Protein AF-A0A7J5YAL0-F1 (afdb_monomer)

Radius of gyration: 41.86 Å; Cα contacts (8 Å, |Δi|>4): 170; chains: 1; bounding box: 71×97×110 Å

Structure (mmCIF, N/C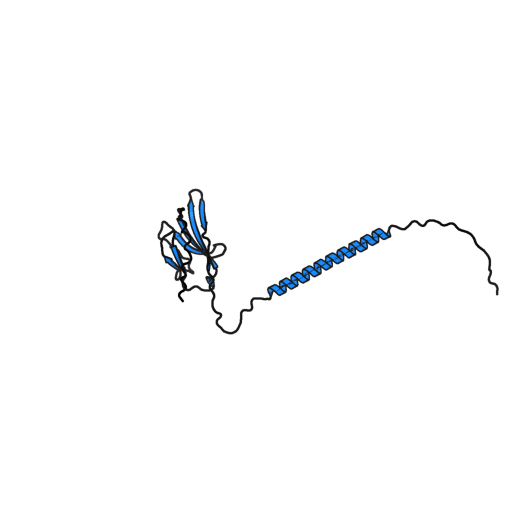A/C/O backbone):
data_AF-A0A7J5YAL0-F1
#
_entry.id   AF-A0A7J5YAL0-F1
#
loop_
_atom_site.group_PDB
_atom_site.id
_atom_site.type_symbol
_atom_site.label_atom_id
_atom_site.label_alt_id
_atom_site.label_comp_id
_atom_site.label_asym_id
_atom_site.label_entity_id
_atom_site.label_seq_id
_atom_site.pdbx_PDB_ins_code
_atom_site.Cartn_x
_atom_site.Cartn_y
_atom_site.Cartn_z
_atom_site.occupancy
_atom_site.B_iso_or_equiv
_atom_site.auth_seq_id
_atom_site.auth_comp_id
_atom_site.auth_asym_id
_atom_site.auth_atom_id
_atom_site.pdbx_PDB_model_num
ATOM 1 N N . MET A 1 1 ? -28.380 -19.879 -13.303 1.00 35.47 1 MET A N 1
ATOM 2 C CA . MET A 1 1 ? -28.491 -18.406 -13.205 1.00 35.47 1 MET A CA 1
ATOM 3 C C . MET A 1 1 ? -27.072 -17.869 -13.102 1.00 35.47 1 MET A C 1
ATOM 5 O O . MET A 1 1 ? -26.536 -17.725 -12.012 1.00 35.47 1 MET A O 1
ATOM 9 N N . GLU A 1 2 ? -26.422 -17.734 -14.254 1.00 33.88 2 GLU A N 1
ATOM 10 C CA . GLU A 1 2 ? -24.995 -17.434 -14.378 1.00 33.88 2 GLU A CA 1
ATOM 11 C C . GLU A 1 2 ? -24.831 -15.918 -14.461 1.00 33.88 2 GLU A C 1
ATOM 13 O O . GLU A 1 2 ? -25.349 -15.283 -15.379 1.00 33.88 2 GLU A O 1
ATOM 18 N N . ARG A 1 3 ? -24.216 -15.311 -13.442 1.00 40.34 3 ARG A N 1
ATOM 19 C CA . ARG A 1 3 ? -23.988 -13.865 -13.420 1.00 40.34 3 ARG A CA 1
ATOM 20 C C . ARG A 1 3 ? -22.688 -13.570 -14.159 1.00 40.34 3 ARG A C 1
ATOM 22 O O . ARG A 1 3 ? -21.607 -13.695 -13.593 1.00 40.34 3 ARG A O 1
ATOM 29 N N . ASP A 1 4 ? -22.842 -13.211 -15.429 1.00 40.09 4 ASP A N 1
ATOM 30 C CA . ASP A 1 4 ? -21.807 -12.640 -16.285 1.00 40.09 4 ASP A CA 1
ATOM 31 C C . ASP A 1 4 ? -21.253 -11.355 -15.645 1.00 40.09 4 ASP A C 1
ATOM 33 O O . ASP A 1 4 ? -21.946 -10.344 -15.513 1.00 40.09 4 ASP A O 1
ATOM 37 N N . TRP A 1 5 ? -20.001 -11.413 -15.190 1.00 39.78 5 TRP A N 1
ATOM 38 C CA . TRP A 1 5 ? -19.285 -10.294 -14.576 1.00 39.78 5 TRP A CA 1
ATOM 39 C C . TRP A 1 5 ? -18.486 -9.466 -15.590 1.00 39.78 5 TRP A C 1
ATOM 41 O O . TRP A 1 5 ? -17.571 -8.744 -15.185 1.00 39.78 5 TRP A O 1
ATOM 51 N N . ARG A 1 6 ? -18.813 -9.496 -16.893 1.00 42.47 6 ARG A N 1
ATOM 52 C CA . ARG A 1 6 ? -18.255 -8.542 -17.868 1.00 42.47 6 ARG A CA 1
ATOM 53 C C . ARG A 1 6 ? -18.729 -7.114 -17.581 1.00 42.47 6 ARG A C 1
ATOM 55 O O . ARG A 1 6 ? -19.578 -6.538 -18.258 1.00 42.47 6 ARG A O 1
ATOM 62 N N . ARG A 1 7 ? -18.128 -6.496 -16.562 1.00 48.50 7 ARG A N 1
ATOM 63 C CA . ARG A 1 7 ? -18.134 -5.050 -16.380 1.00 48.50 7 ARG A CA 1
ATOM 64 C C . ARG A 1 7 ? -17.505 -4.425 -17.617 1.00 48.50 7 ARG A C 1
ATOM 66 O O . ARG A 1 7 ? -16.381 -4.745 -17.984 1.00 48.50 7 ARG A O 1
ATOM 73 N N . ARG A 1 8 ? -18.285 -3.531 -18.225 1.00 39.06 8 ARG A N 1
ATOM 74 C CA . ARG A 1 8 ? -17.919 -2.563 -19.259 1.00 39.06 8 ARG A CA 1
ATOM 75 C C . ARG A 1 8 ? -16.437 -2.197 -19.180 1.00 39.06 8 ARG A C 1
ATOM 77 O O . ARG A 1 8 ? -16.047 -1.401 -18.324 1.00 39.06 8 ARG A O 1
ATOM 84 N N . HIS A 1 9 ? -15.649 -2.747 -20.102 1.00 42.75 9 HIS A N 1
ATOM 85 C CA . HIS A 1 9 ? -14.390 -2.139 -20.499 1.00 42.75 9 HIS A CA 1
ATOM 86 C C . HIS A 1 9 ? -14.733 -0.710 -20.919 1.00 42.75 9 HIS A C 1
ATOM 88 O O . HIS A 1 9 ? -15.309 -0.480 -21.982 1.00 42.75 9 HIS A O 1
ATOM 94 N N . HIS A 1 10 ? -14.452 0.249 -20.038 1.00 42.12 10 HIS A N 1
ATOM 95 C CA . HIS A 1 10 ? -14.245 1.616 -20.482 1.00 42.12 10 HIS A CA 1
ATOM 96 C C . HIS A 1 10 ? -13.141 1.546 -21.538 1.00 42.12 10 HIS A C 1
ATOM 98 O O . HIS A 1 10 ? -12.263 0.683 -21.405 1.00 42.12 10 HIS A O 1
ATOM 104 N N . PRO A 1 11 ? -13.206 2.362 -22.604 1.00 36.50 11 PRO A N 1
ATOM 105 C CA . PRO A 1 11 ? -12.164 2.355 -23.613 1.00 36.50 11 PRO A CA 1
ATOM 106 C C . PRO A 1 11 ? -10.841 2.467 -22.871 1.00 36.50 11 PRO A C 1
ATOM 108 O O . PRO A 1 11 ? -10.639 3.417 -22.114 1.00 36.50 11 PRO A O 1
ATOM 111 N N . VAL A 1 12 ? -10.010 1.429 -23.019 1.00 47.09 12 VAL A N 1
ATOM 112 C CA . VAL A 1 12 ? -8.615 1.439 -22.601 1.00 47.09 12 VAL A CA 1
ATOM 113 C C . VAL A 1 12 ? -8.101 2.762 -23.124 1.00 47.09 12 VAL A C 1
ATOM 115 O O . VAL A 1 12 ? -8.035 2.943 -24.342 1.00 47.09 12 VAL A O 1
ATOM 118 N N . GLN A 1 13 ? -7.862 3.723 -22.229 1.00 39.72 13 GLN A N 1
ATOM 119 C CA . GLN A 1 13 ? -7.134 4.914 -22.613 1.00 39.72 13 GLN A CA 1
ATOM 120 C C . GLN A 1 13 ? -5.852 4.362 -23.210 1.00 39.72 13 GLN A C 1
ATOM 122 O O . GLN A 1 13 ? -5.058 3.715 -22.526 1.00 39.72 13 GLN A O 1
ATOM 127 N N . THR A 1 14 ? -5.728 4.501 -24.526 1.00 43.19 14 THR A N 1
ATOM 128 C CA . THR A 1 14 ? -4.507 4.199 -25.256 1.00 43.19 14 THR A CA 1
ATOM 129 C C . THR A 1 14 ? -3.367 4.788 -24.440 1.00 43.19 14 THR A C 1
ATOM 131 O O . THR A 1 14 ? -3.470 5.973 -24.112 1.00 43.19 14 THR A O 1
ATOM 134 N N . PRO A 1 15 ? -2.329 4.021 -24.057 1.00 43.97 15 PRO A N 1
ATOM 135 C CA . PRO A 1 15 ? -1.270 4.544 -23.213 1.00 43.97 15 PRO A CA 1
ATOM 136 C C . PRO A 1 15 ? -0.437 5.533 -24.027 1.00 43.97 15 PRO A C 1
ATOM 138 O O . PRO A 1 15 ? 0.638 5.239 -24.539 1.00 43.97 15 PRO A O 1
ATOM 141 N N . THR A 1 16 ? -0.931 6.756 -24.150 1.00 52.44 16 THR A N 1
ATOM 142 C CA . THR A 1 16 ? -0.128 7.912 -24.489 1.00 52.44 16 THR A CA 1
ATOM 143 C C . THR A 1 16 ? 0.558 8.343 -23.206 1.00 52.44 16 THR A C 1
ATOM 145 O O . THR A 1 16 ? 0.096 9.281 -22.565 1.00 52.44 16 THR A O 1
ATOM 148 N N . LYS A 1 17 ? 1.622 7.629 -22.807 1.00 55.88 17 LYS A N 1
ATOM 149 C CA . LYS A 1 17 ? 2.752 8.152 -22.015 1.00 55.88 17 LYS A CA 1
ATOM 150 C C . LYS A 1 17 ? 3.815 7.069 -21.829 1.00 55.88 17 LYS A C 1
ATOM 152 O O . LYS A 1 17 ? 3.541 5.953 -21.431 1.00 55.88 17 LYS A O 1
ATOM 157 N N . LYS A 1 18 ? 5.062 7.417 -22.138 1.00 74.25 18 LYS A N 1
ATOM 158 C CA . LYS A 1 18 ? 6.260 6.584 -21.970 1.00 74.25 18 LYS A CA 1
ATOM 159 C C . LYS A 1 18 ? 6.597 6.457 -20.477 1.00 74.25 18 LYS A C 1
ATOM 161 O O . LYS A 1 18 ? 7.449 7.209 -20.015 1.00 74.25 18 LYS A O 1
ATOM 166 N N . GLN A 1 19 ? 5.897 5.630 -19.703 1.00 86.12 19 GLN A N 1
ATOM 167 C CA . GLN A 1 19 ? 6.271 5.421 -18.298 1.00 86.12 19 GLN A CA 1
ATOM 168 C C . GLN A 1 19 ? 7.451 4.440 -18.197 1.00 86.12 19 GLN A C 1
ATOM 170 O O . GLN A 1 19 ? 7.611 3.555 -19.034 1.00 86.12 19 GLN A O 1
ATOM 175 N N . ASP A 1 20 ? 8.295 4.612 -17.183 1.00 89.69 20 ASP A N 1
ATOM 176 C CA . ASP A 1 20 ? 9.496 3.799 -16.962 1.00 89.69 20 ASP A CA 1
ATOM 177 C C . ASP A 1 20 ? 9.275 2.694 -15.927 1.00 89.69 20 ASP A C 1
ATOM 179 O O . ASP A 1 20 ? 10.032 1.726 -15.884 1.00 89.69 20 ASP A O 1
ATOM 183 N N . SER A 1 21 ? 8.273 2.823 -15.058 1.00 92.06 21 SER A N 1
ATOM 184 C CA . SER A 1 21 ? 7.944 1.785 -14.078 1.00 92.06 21 SER A CA 1
ATOM 185 C C . SER A 1 21 ? 6.495 1.849 -13.620 1.00 92.06 21 SER A C 1
ATOM 187 O O . SER A 1 21 ? 5.862 2.904 -13.685 1.00 92.06 21 SER A O 1
ATOM 189 N N . LEU A 1 22 ? 6.014 0.707 -13.135 1.00 93.25 22 LEU A N 1
ATOM 190 C CA . LEU A 1 22 ? 4.738 0.513 -12.461 1.00 93.25 22 LEU A CA 1
ATOM 191 C C . LEU A 1 22 ? 5.013 -0.029 -11.058 1.00 93.25 22 LEU A C 1
ATOM 193 O O . LEU A 1 22 ? 5.700 -1.040 -10.912 1.00 93.25 22 LEU A O 1
ATOM 197 N N . ALA A 1 23 ? 4.426 0.592 -10.042 1.00 94.56 23 ALA A N 1
ATOM 198 C CA . ALA A 1 23 ? 4.404 0.078 -8.683 1.00 94.56 23 ALA A CA 1
ATOM 199 C C . ALA A 1 23 ? 2.968 -0.116 -8.190 1.00 94.56 23 ALA A C 1
ATOM 201 O O . ALA A 1 23 ? 2.097 0.703 -8.469 1.00 94.56 23 ALA A O 1
ATOM 202 N N . LEU A 1 24 ? 2.735 -1.173 -7.417 1.00 96.75 24 LEU A N 1
ATOM 203 C CA . LEU A 1 24 ? 1.536 -1.331 -6.604 1.00 96.75 24 LEU A CA 1
ATOM 204 C C . LEU A 1 24 ? 1.864 -0.871 -5.184 1.00 96.75 24 LEU A C 1
ATOM 206 O O . LEU A 1 24 ? 2.770 -1.411 -4.540 1.00 96.75 24 LEU A O 1
ATOM 210 N N . LYS A 1 25 ? 1.129 0.130 -4.705 1.00 97.44 25 LYS A N 1
ATOM 211 C CA . LYS A 1 25 ? 1.252 0.687 -3.357 1.00 97.44 25 LYS A CA 1
ATOM 212 C C . LYS A 1 25 ? 0.002 0.379 -2.544 1.00 97.44 25 LYS A C 1
ATOM 214 O O . LYS A 1 25 ? -1.100 0.432 -3.079 1.00 97.44 25 LYS A O 1
ATOM 219 N N . LYS A 1 26 ? 0.174 0.112 -1.253 1.00 97.19 26 LYS A N 1
ATOM 220 C CA . LYS A 1 26 ? -0.901 -0.099 -0.278 1.00 97.19 26 LYS A CA 1
ATOM 221 C C . LYS A 1 26 ? -0.982 1.087 0.691 1.00 97.19 26 LYS A C 1
ATOM 223 O O . LYS A 1 26 ? 0.041 1.700 1.021 1.00 97.19 26 LYS A O 1
ATOM 228 N N . GLY A 1 27 ? -2.192 1.403 1.136 1.00 96.56 27 GLY A N 1
ATOM 229 C CA . GLY A 1 27 ? -2.491 2.459 2.098 1.00 96.56 27 GLY A CA 1
ATOM 230 C C . GLY A 1 27 ? -3.070 3.713 1.452 1.00 96.56 27 GLY A C 1
ATOM 231 O O . GLY A 1 27 ? -2.737 4.060 0.318 1.00 96.56 27 GLY A O 1
ATOM 232 N N . LEU A 1 28 ? -3.868 4.460 2.221 1.00 93.19 28 LEU A N 1
ATOM 233 C CA . LEU A 1 28 ? -4.454 5.744 1.803 1.00 93.19 28 LEU A CA 1
ATOM 234 C C . LEU A 1 28 ? -3.406 6.742 1.276 1.00 93.19 28 LEU A C 1
ATOM 236 O O . LEU A 1 28 ? -3.661 7.469 0.325 1.00 93.19 28 LEU A O 1
ATOM 240 N N . TYR A 1 29 ? -2.210 6.737 1.871 1.00 92.06 29 TYR A N 1
ATOM 241 C CA . TYR A 1 29 ? -1.089 7.609 1.498 1.00 92.06 29 TYR A CA 1
ATOM 242 C C . TYR A 1 29 ? 0.031 6.877 0.747 1.00 92.06 29 TYR A C 1
ATOM 244 O O . TYR A 1 29 ? 1.148 7.387 0.676 1.00 92.06 29 TYR A O 1
ATOM 252 N N . MET A 1 30 ? -0.234 5.669 0.231 1.00 95.12 30 MET A N 1
ATOM 253 C CA . MET A 1 30 ? 0.670 4.947 -0.678 1.00 95.12 30 MET A CA 1
ATOM 254 C C . MET A 1 30 ? 2.071 4.670 -0.088 1.00 95.12 30 MET A C 1
ATOM 256 O O . MET A 1 30 ? 3.066 4.587 -0.814 1.00 95.12 30 MET A O 1
ATOM 260 N N . LYS A 1 31 ? 2.166 4.556 1.245 1.00 93.62 31 LYS A N 1
ATOM 261 C CA . LYS A 1 31 ? 3.441 4.420 1.972 1.00 93.62 31 LYS A CA 1
ATOM 262 C C . LYS A 1 31 ? 4.030 3.013 1.898 1.00 93.62 31 LYS A C 1
ATOM 264 O O . LYS A 1 31 ? 5.241 2.869 2.024 1.00 93.62 31 LYS A O 1
ATOM 269 N N . SER A 1 32 ? 3.201 1.995 1.682 1.00 96.44 32 SER A N 1
ATOM 270 C CA . SER A 1 32 ? 3.636 0.599 1.668 1.00 96.44 32 SER A CA 1
ATOM 271 C C . SER A 1 32 ? 3.850 0.116 0.239 1.00 96.44 32 SER A C 1
ATOM 273 O O . SER A 1 32 ? 2.929 0.133 -0.576 1.00 96.44 32 SER A O 1
ATOM 275 N N . ASP A 1 33 ? 5.068 -0.322 -0.071 1.00 96.75 33 ASP A N 1
ATOM 276 C CA . ASP A 1 33 ? 5.378 -1.015 -1.321 1.00 96.75 33 ASP A CA 1
ATOM 277 C C . ASP A 1 33 ? 4.833 -2.443 -1.302 1.00 96.75 33 ASP A C 1
ATOM 279 O O . ASP A 1 33 ? 5.011 -3.159 -0.321 1.00 96.75 33 ASP A O 1
ATOM 283 N N . VAL A 1 34 ? 4.191 -2.857 -2.396 1.00 97.38 34 VAL A N 1
ATOM 284 C CA . VAL A 1 34 ? 3.691 -4.229 -2.585 1.00 97.38 34 VAL A CA 1
ATOM 285 C C . VAL A 1 34 ? 4.429 -4.901 -3.739 1.00 97.38 34 VAL A C 1
ATOM 287 O O . VAL A 1 34 ? 4.965 -5.999 -3.596 1.00 97.38 34 VAL A O 1
ATOM 290 N N . PHE A 1 35 ? 4.487 -4.218 -4.881 1.00 96.56 35 PHE A N 1
ATOM 291 C CA . PHE A 1 35 ? 5.080 -4.713 -6.120 1.00 96.56 35 PHE A CA 1
ATOM 292 C C . PHE A 1 35 ? 5.700 -3.552 -6.899 1.00 96.56 35 PHE A C 1
ATOM 294 O O . PHE A 1 35 ? 5.163 -2.447 -6.886 1.00 96.56 35 PHE A O 1
ATOM 301 N N . ASN A 1 36 ? 6.803 -3.792 -7.602 1.00 95.00 36 ASN A N 1
ATOM 302 C CA . ASN A 1 36 ? 7.403 -2.834 -8.524 1.00 95.00 36 ASN A CA 1
ATOM 303 C C . ASN A 1 36 ? 7.974 -3.548 -9.752 1.00 95.00 36 ASN A C 1
ATOM 305 O O . ASN A 1 36 ? 8.728 -4.513 -9.617 1.00 95.00 36 ASN A O 1
ATOM 309 N N . ARG A 1 37 ? 7.667 -3.030 -10.942 1.00 93.50 37 ARG A N 1
ATOM 310 C CA . ARG A 1 37 ? 8.189 -3.486 -12.231 1.00 93.50 37 ARG A CA 1
ATOM 311 C C . ARG A 1 37 ? 8.775 -2.309 -12.991 1.00 93.50 37 ARG A C 1
ATOM 313 O O . ARG A 1 37 ? 8.094 -1.317 -13.244 1.00 93.50 37 ARG A O 1
ATOM 320 N N . HIS A 1 38 ? 10.028 -2.445 -13.405 1.00 90.62 38 HIS A N 1
ATOM 321 C CA . HIS A 1 38 ? 10.626 -1.510 -14.349 1.00 90.62 38 HIS A CA 1
ATOM 322 C C . HIS A 1 38 ? 10.259 -1.914 -15.785 1.00 90.62 38 HIS A C 1
ATOM 324 O O . HIS A 1 38 ? 10.254 -3.096 -16.108 1.00 90.62 38 HIS A O 1
ATOM 330 N N . GLY A 1 39 ? 9.946 -0.954 -16.654 1.00 85.25 39 GLY A N 1
ATOM 331 C CA . GLY A 1 39 ? 9.487 -1.233 -18.018 1.00 85.25 39 GLY A CA 1
ATOM 332 C C . GLY A 1 39 ? 10.591 -1.780 -18.927 1.00 85.25 39 GLY A C 1
ATOM 333 O O . GLY A 1 39 ? 10.339 -2.657 -19.744 1.00 85.25 39 GLY A O 1
ATOM 334 N N . LYS A 1 40 ? 11.832 -1.303 -18.757 1.00 83.38 40 LYS A N 1
ATOM 335 C CA . LYS A 1 40 ? 12.995 -1.700 -19.579 1.00 83.38 40 LYS A CA 1
ATOM 336 C C . LYS A 1 40 ? 13.748 -2.925 -19.050 1.00 83.38 40 LYS A C 1
ATOM 338 O O . LYS A 1 40 ? 14.710 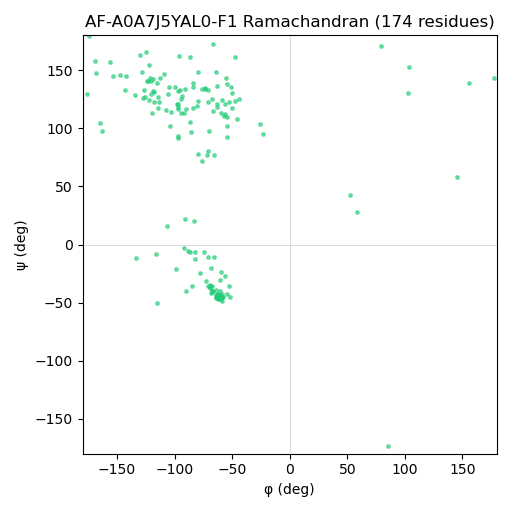-3.361 -19.669 1.00 83.38 40 LYS A O 1
ATOM 343 N N . SER A 1 41 ? 13.369 -3.440 -17.882 1.00 82.25 41 SER A N 1
ATOM 344 C CA . SER A 1 41 ? 14.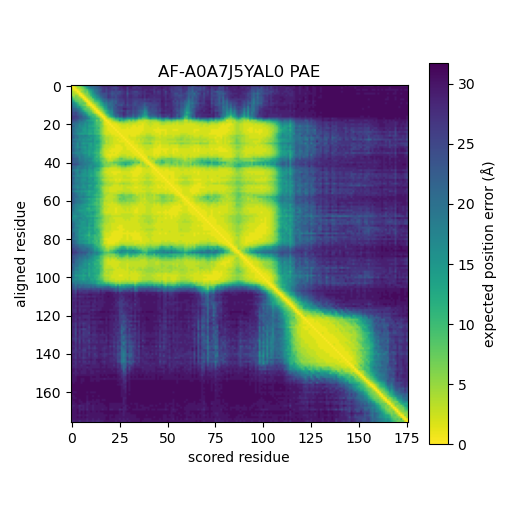046 -4.554 -17.219 1.00 8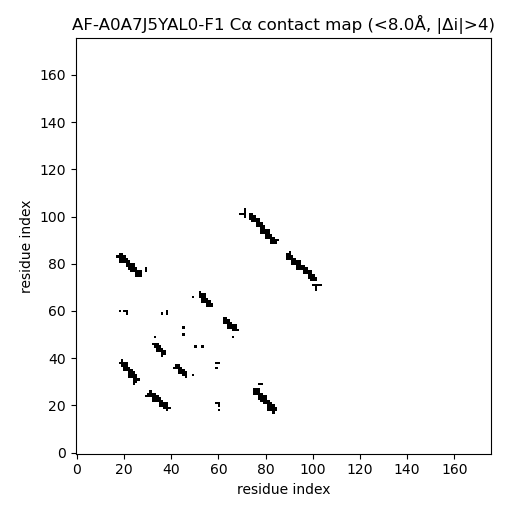2.25 41 SER A CA 1
ATOM 345 C C . SER A 1 41 ? 13.034 -5.632 -16.855 1.00 82.25 41 SER A C 1
ATOM 347 O O . SER A 1 41 ? 11.890 -5.348 -16.510 1.00 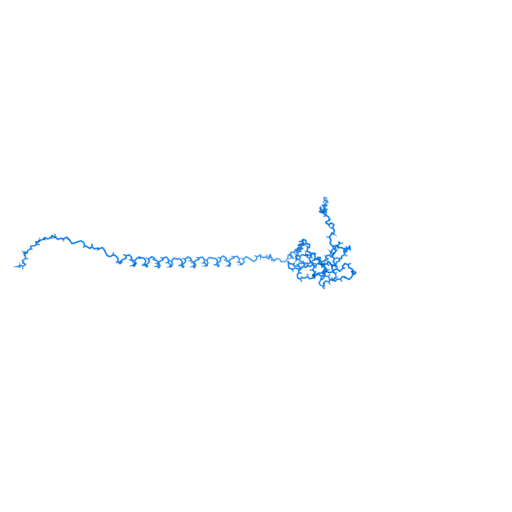82.25 41 SER A O 1
ATOM 349 N N . GLU A 1 42 ? 13.463 -6.888 -16.869 1.00 80.62 42 GLU A N 1
ATOM 350 C CA . GLU A 1 42 ? 12.660 -7.983 -16.320 1.00 80.62 42 GLU A CA 1
ATOM 351 C C . GLU A 1 42 ? 12.642 -7.991 -14.788 1.00 80.62 42 GLU A C 1
ATOM 353 O O . GLU A 1 42 ? 11.880 -8.739 -14.178 1.00 80.62 42 GLU A O 1
ATOM 358 N N . LYS A 1 43 ? 13.438 -7.123 -14.148 1.00 87.12 43 LYS A N 1
ATOM 359 C CA . LYS A 1 43 ? 13.526 -7.034 -12.696 1.00 87.12 43 LYS A CA 1
ATOM 360 C C . LYS A 1 43 ? 12.187 -6.614 -12.093 1.00 87.12 43 LYS A C 1
ATOM 362 O O . LYS A 1 43 ? 11.662 -5.527 -12.353 1.00 87.12 43 LYS A O 1
ATOM 367 N N . VAL A 1 44 ? 11.690 -7.486 -11.227 1.00 92.81 44 VAL A N 1
ATOM 368 C CA . VAL A 1 44 ? 10.500 -7.295 -10.404 1.00 92.81 44 VAL A CA 1
ATOM 369 C C . VAL A 1 44 ? 10.937 -7.282 -8.945 1.00 92.81 44 VAL A C 1
ATOM 371 O O . VAL A 1 44 ? 11.768 -8.091 -8.536 1.00 92.81 44 VAL A O 1
ATOM 374 N N . THR A 1 45 ? 10.355 -6.388 -8.154 1.00 95.31 45 THR A N 1
ATOM 375 C CA . THR A 1 45 ? 10.487 -6.402 -6.696 1.00 95.31 45 THR A CA 1
ATOM 376 C C . THR A 1 45 ? 9.122 -6.682 -6.085 1.00 95.31 45 THR A C 1
ATOM 378 O O . THR A 1 45 ? 8.163 -5.976 -6.388 1.00 95.31 45 THR A O 1
ATOM 381 N N . ILE A 1 46 ? 9.042 -7.682 -5.209 1.00 97.19 46 ILE A N 1
ATOM 382 C CA . ILE A 1 46 ? 7.841 -8.015 -4.432 1.00 97.19 46 ILE A CA 1
ATOM 383 C C . ILE A 1 46 ? 8.180 -7.844 -2.952 1.00 97.19 46 ILE A C 1
ATOM 385 O O . ILE A 1 46 ? 9.221 -8.324 -2.490 1.00 97.19 46 ILE A O 1
ATOM 389 N N . ALA A 1 47 ? 7.325 -7.134 -2.217 1.00 97.12 47 ALA A N 1
ATOM 390 C CA . ALA A 1 47 ? 7.498 -6.930 -0.784 1.00 97.12 47 ALA A CA 1
ATOM 391 C C . ALA A 1 47 ? 7.402 -8.255 -0.018 1.00 97.12 47 ALA A C 1
ATOM 393 O O . ALA A 1 47 ? 6.673 -9.158 -0.422 1.00 97.12 47 ALA A O 1
ATOM 394 N N . LYS A 1 48 ? 8.134 -8.366 1.098 1.00 96.44 48 LYS A N 1
ATOM 395 C CA . LYS A 1 48 ? 8.309 -9.622 1.850 1.00 96.44 48 LYS A CA 1
ATOM 396 C C . LYS A 1 48 ? 6.981 -10.300 2.198 1.00 96.44 48 LYS A C 1
ATOM 398 O O . LYS A 1 48 ? 6.830 -11.487 1.942 1.00 96.44 48 LYS A O 1
ATOM 403 N N . ASP A 1 49 ? 6.007 -9.529 2.675 1.00 95.12 49 ASP A N 1
ATOM 404 C CA . ASP A 1 49 ? 4.683 -10.033 3.071 1.00 95.12 49 ASP A CA 1
ATOM 405 C C . ASP A 1 49 ? 3.861 -10.590 1.892 1.00 95.12 49 ASP A C 1
ATOM 407 O O . ASP A 1 49 ? 2.837 -11.238 2.092 1.00 95.12 49 ASP A O 1
ATOM 411 N N . PHE A 1 50 ? 4.311 -10.355 0.655 1.00 96.88 50 PHE A N 1
ATOM 412 C CA . PHE A 1 50 ? 3.629 -10.731 -0.578 1.00 96.88 50 PHE A CA 1
ATOM 413 C C . PHE A 1 50 ? 4.396 -11.752 -1.433 1.00 96.88 50 PHE A C 1
ATOM 415 O O . PHE A 1 50 ? 3.817 -12.253 -2.395 1.00 96.88 50 PHE A O 1
ATOM 422 N N . GLN A 1 51 ? 5.653 -12.086 -1.109 1.00 95.06 51 GLN A N 1
ATOM 423 C CA . GLN A 1 51 ? 6.540 -12.879 -1.983 1.00 95.06 51 GLN A CA 1
ATOM 424 C C . GLN A 1 51 ? 5.943 -14.223 -2.425 1.00 95.06 51 GLN A C 1
ATOM 426 O O . GLN A 1 51 ? 6.004 -14.545 -3.607 1.00 95.06 51 GLN A O 1
ATOM 431 N N . ASP A 1 52 ? 5.287 -14.954 -1.522 1.00 95.94 52 ASP A N 1
ATOM 432 C CA . ASP A 1 52 ? 4.780 -16.308 -1.810 1.00 95.94 52 ASP A CA 1
ATOM 433 C C . ASP A 1 52 ? 3.339 -16.340 -2.335 1.00 95.94 52 ASP A C 1
ATOM 435 O O . ASP A 1 52 ? 2.774 -17.394 -2.635 1.00 95.94 52 ASP A O 1
ATOM 439 N N . ARG A 1 53 ? 2.698 -15.176 -2.410 1.00 97.19 53 ARG A N 1
ATOM 440 C CA . ARG A 1 53 ? 1.248 -15.063 -2.602 1.00 97.19 53 ARG A CA 1
ATOM 441 C C . ARG A 1 53 ? 0.848 -14.046 -3.657 1.00 97.19 53 ARG A C 1
ATOM 443 O O . ARG A 1 53 ? -0.308 -14.047 -4.067 1.00 97.19 53 ARG A O 1
ATOM 450 N N . LEU A 1 54 ? 1.770 -13.212 -4.125 1.00 97.06 54 LEU A N 1
ATOM 451 C CA . LEU A 1 54 ? 1.543 -12.305 -5.240 1.00 97.06 54 LEU A CA 1
ATOM 452 C C . LEU A 1 54 ? 2.000 -12.953 -6.545 1.00 97.06 54 LEU A C 1
ATOM 454 O O . LEU A 1 54 ? 3.131 -13.409 -6.678 1.00 97.06 54 LEU A O 1
ATOM 458 N N . GLN A 1 55 ? 1.106 -12.964 -7.523 1.00 96.19 55 GLN A N 1
ATOM 459 C CA . GLN A 1 55 ? 1.375 -13.378 -8.893 1.00 96.19 55 GLN A CA 1
ATOM 460 C C . GLN A 1 55 ? 1.041 -12.231 -9.836 1.00 96.19 55 GLN A C 1
ATOM 462 O O . GLN A 1 55 ? 0.216 -11.377 -9.512 1.00 96.19 55 GLN A O 1
ATOM 467 N N . PHE A 1 56 ? 1.676 -12.201 -11.001 1.00 93.69 56 PHE A N 1
ATOM 468 C CA . PHE A 1 56 ? 1.395 -11.193 -12.009 1.00 93.69 56 PHE A CA 1
ATOM 469 C C . PHE A 1 56 ? 1.450 -11.794 -13.409 1.00 93.69 56 PHE A C 1
ATOM 471 O O . PHE A 1 56 ? 2.269 -12.671 -13.673 1.00 93.69 56 PHE A O 1
ATOM 478 N N . ASN A 1 57 ? 0.589 -11.294 -14.292 1.00 92.12 57 ASN A N 1
ATOM 479 C CA . ASN A 1 57 ? 0.499 -11.691 -15.694 1.00 92.12 57 ASN A CA 1
ATOM 480 C C . ASN A 1 57 ? 0.508 -10.450 -16.599 1.00 92.12 57 ASN A C 1
ATOM 482 O O . ASN A 1 57 ? 0.255 -9.332 -16.149 1.00 92.12 57 ASN A O 1
ATOM 486 N N . GLY A 1 58 ? 0.784 -10.655 -17.886 1.00 86.81 58 GLY A N 1
ATOM 487 C CA . GLY A 1 58 ? 0.835 -9.578 -18.875 1.00 86.81 58 GLY A CA 1
ATOM 488 C C . GLY A 1 58 ? 2.189 -8.869 -18.947 1.00 86.81 58 GLY A C 1
ATOM 489 O O . GLY A 1 58 ? 3.179 -9.287 -18.342 1.00 86.81 58 GLY A O 1
ATOM 490 N N . LEU A 1 59 ? 2.231 -7.796 -19.735 1.00 84.94 59 LEU A N 1
ATOM 491 C CA . LEU A 1 59 ? 3.433 -7.010 -20.002 1.00 84.94 59 LEU A CA 1
ATOM 492 C C . LEU A 1 59 ? 3.185 -5.554 -19.640 1.00 84.94 59 LEU A C 1
ATOM 494 O O . LEU A 1 59 ? 2.127 -4.998 -19.926 1.00 84.94 59 LEU A O 1
ATOM 498 N N . PHE A 1 60 ? 4.195 -4.914 -19.060 1.00 84.75 60 PHE A N 1
ATOM 499 C CA . PHE A 1 60 ? 4.159 -3.482 -18.800 1.00 84.75 60 PHE A CA 1
ATOM 500 C C . PHE A 1 60 ? 3.766 -2.690 -20.072 1.00 84.75 60 PHE A C 1
ATOM 502 O O . PHE A 1 60 ? 4.308 -2.978 -21.142 1.00 84.75 60 PHE A O 1
ATOM 509 N N . PRO A 1 61 ? 2.870 -1.684 -19.980 1.00 82.94 61 PRO A N 1
ATOM 510 C CA . PRO A 1 61 ? 2.243 -1.155 -18.760 1.00 82.94 61 PRO A CA 1
ATOM 511 C C . PRO A 1 61 ? 0.961 -1.881 -18.315 1.00 82.94 61 PRO A C 1
ATOM 513 O O . PRO A 1 61 ? 0.463 -1.599 -17.230 1.00 82.94 61 PRO A O 1
ATOM 516 N N . ASN A 1 62 ? 0.443 -2.819 -19.109 1.00 86.75 62 ASN A N 1
ATOM 517 C CA . ASN A 1 62 ? -0.826 -3.506 -18.861 1.00 86.75 62 ASN A CA 1
ATOM 518 C C . ASN A 1 62 ? -0.582 -4.857 -18.176 1.00 86.75 62 ASN A C 1
ATOM 520 O O . ASN A 1 62 ? -0.361 -5.877 -18.833 1.00 86.75 62 ASN A O 1
ATOM 524 N N . MET A 1 63 ? -0.593 -4.848 -16.845 1.00 88.50 63 MET A N 1
ATOM 525 C CA . MET A 1 63 ? -0.310 -6.025 -16.027 1.00 88.50 63 MET A CA 1
ATOM 526 C C . MET A 1 63 ? -1.469 -6.334 -15.087 1.00 88.50 63 MET A C 1
ATOM 528 O O . MET A 1 63 ? -2.021 -5.432 -14.459 1.00 88.50 63 MET A O 1
ATOM 532 N N . ASP A 1 64 ? -1.755 -7.621 -14.933 1.00 92.50 64 ASP A N 1
ATOM 533 C CA . ASP A 1 64 ? -2.682 -8.124 -13.928 1.00 92.50 64 ASP A CA 1
ATOM 534 C C . ASP A 1 64 ? -1.894 -8.540 -12.691 1.00 92.50 64 ASP A C 1
ATOM 536 O O . ASP A 1 64 ? -0.889 -9.243 -12.807 1.00 92.50 64 ASP A O 1
ATOM 540 N N . ILE A 1 65 ? -2.347 -8.133 -11.505 1.00 94.31 65 ILE A N 1
ATOM 541 C CA . ILE A 1 65 ? -1.738 -8.508 -10.225 1.00 94.31 65 ILE A CA 1
ATOM 542 C C . ILE A 1 65 ? -2.765 -9.289 -9.407 1.00 94.31 65 ILE A C 1
ATOM 544 O O . ILE A 1 65 ? -3.852 -8.794 -9.116 1.00 94.31 65 ILE A O 1
ATOM 548 N N . LEU A 1 66 ? -2.405 -10.509 -9.017 1.00 95.69 66 LEU A N 1
ATOM 549 C CA . LEU A 1 66 ? -3.222 -11.415 -8.220 1.00 95.69 66 LEU A CA 1
ATOM 550 C C . LEU A 1 66 ? -2.583 -11.621 -6.846 1.00 95.69 66 LEU A C 1
ATOM 552 O O . LEU A 1 66 ? -1.460 -12.105 -6.750 1.00 95.69 66 LEU A O 1
ATOM 556 N N . ILE A 1 67 ? -3.324 -11.321 -5.780 1.00 97.19 67 ILE A N 1
ATOM 557 C CA . ILE A 1 67 ? -2.928 -11.619 -4.399 1.00 97.19 67 ILE A CA 1
ATOM 558 C C . ILE A 1 67 ? -3.728 -12.839 -3.929 1.00 97.19 67 ILE A C 1
ATOM 560 O O . ILE A 1 67 ? -4.949 -12.780 -3.806 1.00 97.19 67 ILE A O 1
ATOM 564 N N . LYS A 1 68 ? -3.046 -13.955 -3.674 1.00 96.94 68 LYS A N 1
ATOM 565 C CA . LYS A 1 68 ? -3.619 -15.204 -3.152 1.00 96.94 68 LYS A CA 1
ATOM 566 C C . LYS A 1 68 ? -3.686 -15.192 -1.627 1.00 96.94 68 LYS A C 1
ATOM 568 O O . LYS A 1 68 ? -2.962 -14.443 -0.979 1.00 96.94 68 LYS A O 1
ATOM 573 N N . ASN A 1 69 ? -4.522 -16.068 -1.066 1.00 95.38 69 ASN A N 1
ATOM 574 C CA . ASN A 1 69 ? -4.649 -16.300 0.379 1.00 95.38 69 ASN A CA 1
ATOM 575 C C . ASN A 1 69 ? -4.893 -15.012 1.186 1.00 95.38 69 ASN A C 1
ATOM 577 O O . ASN A 1 69 ? -4.275 -14.800 2.229 1.00 95.38 69 ASN A O 1
ATOM 581 N N . VAL A 1 70 ? -5.764 -14.133 0.680 1.00 95.44 70 VAL A N 1
ATOM 582 C CA . VAL A 1 70 ? -6.100 -12.855 1.325 1.00 95.44 70 VAL A CA 1
ATOM 583 C C . VAL A 1 70 ? -6.579 -13.036 2.767 1.00 95.44 70 VAL A C 1
ATOM 585 O O . VAL A 1 70 ? -7.328 -13.954 3.085 1.00 95.44 70 VAL A O 1
ATOM 588 N N . THR A 1 71 ? -6.117 -12.152 3.644 1.00 95.06 71 THR A N 1
ATOM 589 C CA . THR A 1 71 ? -6.405 -12.117 5.080 1.00 95.06 71 THR A CA 1
ATOM 590 C C . THR A 1 71 ? -6.971 -10.753 5.459 1.00 95.06 71 THR A C 1
ATOM 592 O O . THR A 1 71 ? -6.826 -9.786 4.714 1.00 95.06 71 THR A O 1
ATOM 595 N N . SER A 1 72 ? -7.559 -10.629 6.649 1.00 94.88 72 SER A N 1
ATOM 596 C CA . SER A 1 72 ? -8.051 -9.339 7.155 1.00 94.88 72 SER A CA 1
ATOM 597 C C . SER A 1 72 ? -6.972 -8.245 7.198 1.00 94.88 72 SER A C 1
ATOM 599 O O . SER A 1 72 ? -7.292 -7.071 7.036 1.00 94.88 72 SER A O 1
ATOM 601 N N . LYS A 1 73 ? -5.687 -8.612 7.330 1.00 94.69 73 LYS A N 1
ATOM 602 C CA . LYS A 1 73 ? -4.545 -7.678 7.286 1.00 94.69 73 LYS A CA 1
ATOM 603 C C . LYS A 1 73 ? -4.313 -7.072 5.903 1.00 94.69 73 LYS A C 1
ATOM 605 O O . LYS A 1 73 ? -3.643 -6.046 5.787 1.00 94.69 73 LYS A O 1
ATOM 610 N N . ASP A 1 74 ? -4.831 -7.698 4.853 1.00 95.62 74 ASP A N 1
ATOM 611 C CA . ASP A 1 74 ? -4.702 -7.219 3.479 1.00 95.62 74 ASP A CA 1
ATOM 612 C C . ASP A 1 74 ? -5.733 -6.143 3.136 1.00 95.62 74 ASP A C 1
ATOM 614 O O . ASP A 1 74 ? -5.560 -5.468 2.121 1.00 95.62 74 ASP A O 1
ATOM 618 N N . THR A 1 75 ? -6.746 -5.950 3.987 1.00 96.56 75 THR A N 1
ATOM 619 C CA . THR A 1 75 ? -7.765 -4.910 3.835 1.00 96.56 75 THR A CA 1
ATOM 620 C C . THR A 1 75 ? -7.133 -3.525 3.835 1.00 96.56 75 THR A C 1
ATOM 622 O O . THR A 1 75 ? -6.597 -3.092 4.853 1.00 96.56 75 THR A O 1
ATOM 625 N N . ASP A 1 76 ? -7.189 -2.839 2.694 1.00 97.06 76 ASP A N 1
ATOM 626 C CA . ASP A 1 76 ? -6.703 -1.468 2.524 1.00 97.06 76 ASP A CA 1
ATOM 627 C C . ASP A 1 76 ? -7.050 -0.930 1.122 1.00 97.06 76 ASP A C 1
ATOM 629 O O . ASP A 1 76 ? -7.603 -1.634 0.274 1.00 97.06 76 ASP A O 1
ATOM 633 N N . THR A 1 77 ? -6.667 0.316 0.855 1.00 97.25 77 THR A N 1
ATOM 634 C CA . THR A 1 77 ? -6.638 0.900 -0.488 1.00 97.25 77 THR A CA 1
ATOM 635 C C . THR A 1 77 ? -5.333 0.543 -1.196 1.00 97.25 77 THR A C 1
ATOM 637 O O . THR A 1 77 ? -4.248 0.654 -0.624 1.00 97.25 77 THR A O 1
ATOM 640 N N . TYR A 1 78 ? -5.435 0.149 -2.459 1.00 97.81 78 TYR A N 1
ATOM 641 C CA . TYR A 1 78 ? -4.326 -0.200 -3.335 1.00 97.81 78 TYR A CA 1
ATOM 642 C C . TYR A 1 78 ? -4.285 0.737 -4.537 1.00 97.81 78 TYR A C 1
ATOM 644 O O . TYR A 1 78 ? -5.322 1.105 -5.084 1.00 97.81 78 TYR A O 1
ATOM 652 N N . TRP A 1 79 ? -3.078 1.094 -4.966 1.00 97.31 79 TRP A N 1
ATOM 653 C CA . TRP A 1 79 ? -2.838 2.088 -6.004 1.00 97.31 79 TRP A CA 1
ATOM 654 C C . TRP A 1 79 ? -1.808 1.597 -7.010 1.00 97.31 79 TRP A C 1
ATOM 656 O O . TRP A 1 79 ? -0.695 1.232 -6.628 1.00 97.31 79 TRP A O 1
ATOM 666 N N . CYS A 1 80 ? -2.147 1.667 -8.296 1.00 94.94 80 CYS A N 1
ATOM 667 C CA . CYS A 1 80 ? -1.161 1.579 -9.367 1.00 94.94 80 CYS A CA 1
ATOM 668 C C . CYS A 1 80 ? -0.483 2.942 -9.525 1.00 94.94 80 CYS A C 1
ATOM 670 O O . CYS A 1 80 ? -1.153 3.950 -9.736 1.00 94.94 80 CYS A O 1
ATOM 672 N N . VAL A 1 81 ? 0.839 2.974 -9.414 1.00 94.31 81 VAL A N 1
ATOM 673 C CA . VAL A 1 81 ? 1.660 4.182 -9.485 1.00 94.31 81 VAL A CA 1
ATOM 674 C C . VAL A 1 81 ? 2.625 4.043 -10.641 1.00 94.31 81 VAL A C 1
ATOM 676 O O . VAL A 1 81 ? 3.539 3.219 -10.603 1.00 94.31 81 VAL A O 1
ATOM 679 N N . TYR A 1 82 ? 2.439 4.868 -11.657 1.00 92.62 82 TYR A N 1
ATOM 680 C CA . TYR A 1 82 ? 3.301 4.919 -12.820 1.00 92.62 82 TYR A CA 1
ATOM 681 C C . TYR A 1 82 ? 4.312 6.042 -12.648 1.00 92.62 82 TYR A C 1
ATOM 683 O O . TYR A 1 82 ? 3.957 7.168 -12.301 1.00 92.62 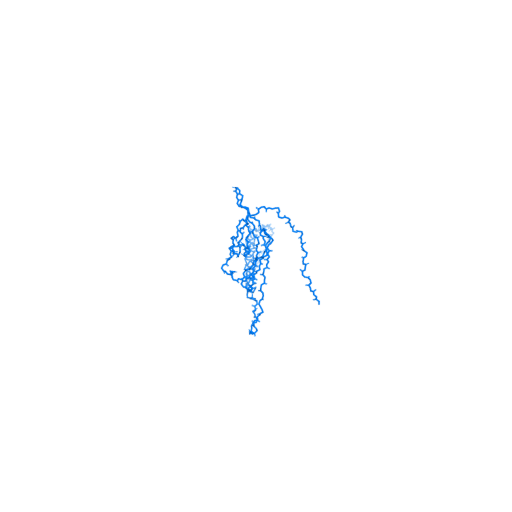82 TYR A O 1
ATOM 691 N N . LYS A 1 83 ? 5.587 5.749 -12.892 1.00 90.62 83 LYS A N 1
ATOM 692 C CA . LYS A 1 83 ? 6.650 6.757 -12.828 1.00 90.62 83 LYS A CA 1
ATOM 693 C C . LYS A 1 83 ? 7.348 6.876 -14.161 1.00 90.62 83 LYS A C 1
ATOM 695 O O . LYS A 1 83 ? 7.639 5.866 -14.800 1.00 90.62 83 LYS A O 1
ATOM 700 N N . LYS A 1 84 ? 7.672 8.107 -14.526 1.00 89.44 84 LYS A N 1
ATOM 701 C CA . LYS A 1 84 ? 8.483 8.462 -15.683 1.00 89.44 84 LYS A CA 1
ATOM 702 C C . LYS A 1 84 ? 9.632 9.344 -15.218 1.00 89.44 84 LYS A C 1
ATOM 704 O O . LYS A 1 84 ? 9.411 10.343 -14.541 1.00 89.44 84 LYS A O 1
ATOM 709 N N . VAL A 1 85 ? 10.853 8.972 -15.563 1.00 83.88 85 VAL A N 1
ATOM 710 C CA . VAL A 1 85 ? 12.049 9.765 -15.299 1.00 83.88 85 VAL A CA 1
ATOM 711 C C . VAL A 1 85 ? 12.213 10.736 -16.463 1.00 83.88 85 VAL A C 1
ATOM 713 O O . VAL A 1 85 ? 12.576 10.340 -17.569 1.00 83.88 85 VAL A O 1
ATOM 716 N N . GLU A 1 86 ? 11.905 12.010 -16.234 1.00 81.06 86 GLU A N 1
ATOM 717 C CA . GLU A 1 86 ? 12.210 13.076 -17.189 1.00 81.06 86 GLU A CA 1
ATOM 718 C C . GLU A 1 86 ? 13.525 13.768 -16.815 1.00 81.06 86 GLU A C 1
ATOM 720 O O . GLU A 1 86 ? 14.014 13.645 -15.693 1.00 81.06 86 GLU A O 1
ATOM 725 N N . VAL A 1 87 ? 14.112 14.490 -17.775 1.00 75.50 87 VAL A N 1
ATOM 726 C CA . VAL A 1 87 ? 15.415 15.166 -17.616 1.00 75.50 87 VAL A CA 1
ATOM 727 C C . VAL A 1 87 ? 15.383 16.213 -16.494 1.00 75.50 87 VAL A C 1
ATOM 729 O O . VAL A 1 87 ? 16.393 16.444 -15.840 1.00 75.50 87 VAL A O 1
ATOM 732 N N . SER A 1 88 ? 14.225 16.832 -16.260 1.00 76.12 88 SER A N 1
ATOM 733 C CA . SER A 1 88 ? 14.018 17.866 -15.243 1.00 76.12 88 SER A CA 1
ATOM 734 C C . SER A 1 88 ? 13.590 17.306 -13.883 1.00 76.12 88 SER A C 1
ATOM 736 O O . SER A 1 88 ? 14.043 17.808 -12.856 1.00 76.12 88 SER A O 1
ATOM 738 N N . SER A 1 89 ? 12.719 16.293 -13.848 1.00 76.88 89 SER A N 1
ATOM 739 C CA . SER A 1 89 ? 12.242 15.664 -12.610 1.00 76.88 89 SER A CA 1
ATOM 740 C C . SER A 1 89 ? 11.465 14.362 -12.874 1.00 76.88 89 SER A C 1
ATOM 742 O O . SER A 1 89 ? 10.946 14.144 -13.971 1.00 76.88 89 SER A O 1
ATOM 744 N N . PRO A 1 90 ? 11.355 13.461 -11.880 1.00 82.19 90 PRO A N 1
ATOM 745 C CA . PRO A 1 90 ? 10.491 12.294 -11.992 1.00 82.19 90 PRO A CA 1
ATOM 746 C C . PRO A 1 90 ? 9.012 12.702 -11.923 1.00 82.19 90 PRO A C 1
ATOM 748 O O . PRO A 1 90 ? 8.552 13.263 -10.929 1.00 82.19 90 PRO A O 1
ATOM 751 N N . VAL A 1 91 ? 8.252 12.359 -12.960 1.00 88.00 91 VAL A N 1
ATOM 752 C CA . VAL A 1 91 ? 6.797 12.531 -13.018 1.00 88.00 91 VAL A CA 1
ATOM 753 C C . VAL A 1 91 ? 6.129 11.260 -12.503 1.00 88.00 91 VAL A C 1
ATOM 755 O O . VAL A 1 91 ? 6.507 10.150 -12.884 1.00 88.00 91 VAL A O 1
ATOM 758 N N . THR A 1 92 ? 5.133 11.420 -11.633 1.00 90.38 92 THR A N 1
ATOM 759 C CA . THR A 1 92 ? 4.337 10.315 -11.086 1.00 90.38 92 THR A CA 1
ATOM 760 C C . THR A 1 92 ? 2.875 10.486 -11.481 1.00 90.38 92 THR A C 1
ATOM 762 O O . THR A 1 92 ? 2.313 11.567 -11.325 1.00 90.38 92 THR A O 1
ATOM 765 N N . GLU A 1 93 ? 2.270 9.417 -11.984 1.00 92.12 93 GLU A N 1
ATOM 766 C CA . GLU A 1 93 ? 0.864 9.328 -12.364 1.00 92.12 93 GLU A CA 1
ATOM 767 C C . GLU A 1 93 ? 0.219 8.183 -11.582 1.00 92.12 93 GLU A C 1
ATOM 769 O O . GLU A 1 93 ? 0.692 7.046 -11.612 1.00 92.12 93 GLU A O 1
ATOM 774 N N . ASN A 1 94 ? -0.852 8.488 -10.856 1.00 93.19 94 ASN A N 1
ATOM 775 C CA . ASN A 1 94 ? -1.563 7.511 -10.042 1.00 93.19 94 ASN A CA 1
ATOM 776 C C . ASN A 1 94 ? -2.803 7.038 -10.800 1.00 93.19 94 ASN A C 1
ATOM 778 O O . ASN A 1 94 ? -3.537 7.854 -11.353 1.00 93.19 94 ASN A O 1
ATOM 782 N N . GLY A 1 95 ? -3.053 5.731 -10.792 1.00 90.00 95 GLY A N 1
ATOM 783 C CA . GLY A 1 95 ? -4.355 5.193 -11.171 1.00 90.00 95 GLY A CA 1
ATOM 784 C C . GLY A 1 95 ? -5.438 5.588 -10.162 1.00 90.00 95 GLY A C 1
ATOM 785 O O . GLY A 1 95 ? -5.140 6.101 -9.084 1.00 90.00 95 GLY A O 1
ATOM 786 N N . GLU A 1 96 ? -6.695 5.287 -10.489 1.00 92.62 96 GLU A N 1
ATOM 787 C CA . GLU A 1 96 ? -7.862 5.606 -9.644 1.00 92.62 96 GLU A CA 1
ATOM 788 C C . GLU A 1 96 ? -7.801 4.962 -8.248 1.00 92.62 96 GLU A C 1
ATOM 790 O O . GLU A 1 96 ? -8.407 5.456 -7.301 1.00 92.62 96 GLU A O 1
ATOM 795 N N . GLY A 1 97 ? -7.039 3.874 -8.122 1.00 92.56 97 GLY A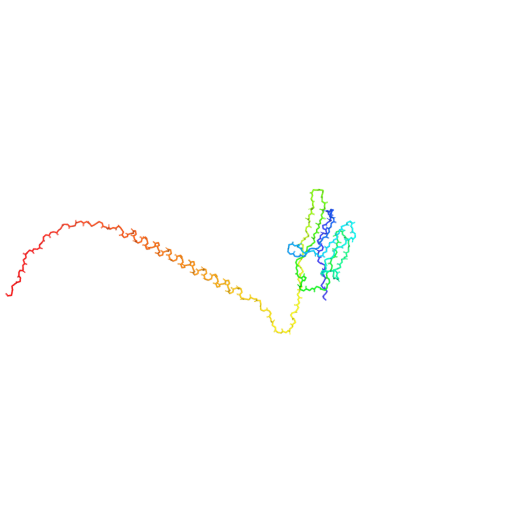 N 1
ATOM 796 C CA . GLY A 1 97 ? -6.959 3.075 -6.909 1.00 92.56 97 GLY A CA 1
ATOM 797 C C . GLY A 1 97 ? -8.155 2.137 -6.756 1.00 92.56 97 GLY A C 1
ATOM 798 O O . GLY A 1 97 ? -9.108 2.140 -7.535 1.00 92.56 97 GLY A O 1
ATOM 799 N N . SER A 1 98 ? -8.085 1.242 -5.781 1.00 94.06 98 SER A N 1
ATOM 800 C CA . SER A 1 98 ? -9.159 0.298 -5.463 1.00 94.06 98 SER A CA 1
ATOM 801 C C . SER A 1 98 ? -9.083 -0.105 -4.000 1.00 94.06 98 SER A C 1
ATOM 803 O O . SER A 1 98 ? -7.994 -0.242 -3.449 1.00 94.06 98 SER A O 1
ATOM 805 N N . ILE A 1 99 ? -10.232 -0.318 -3.367 1.00 96.44 99 ILE A N 1
ATOM 806 C CA . ILE A 1 99 ? -10.300 -0.804 -1.986 1.00 96.44 99 ILE A CA 1
ATOM 807 C C . ILE A 1 99 ? -10.441 -2.324 -2.013 1.00 96.44 99 ILE A C 1
ATOM 809 O O . ILE A 1 99 ? -11.362 -2.854 -2.634 1.00 96.44 99 ILE A O 1
ATOM 813 N N . LEU A 1 100 ? -9.541 -3.015 -1.318 1.00 96.31 100 LEU A N 1
ATOM 814 C CA . LEU A 1 100 ? -9.671 -4.430 -1.005 1.00 96.31 100 LEU A CA 1
ATOM 815 C C . LEU A 1 100 ? -10.240 -4.542 0.408 1.00 96.31 100 LEU A C 1
ATOM 817 O O . LEU A 1 100 ? -9.611 -4.091 1.359 1.00 96.31 100 LEU A O 1
ATOM 821 N N . LEU A 1 101 ? -11.420 -5.143 0.540 1.00 96.44 101 LEU A N 1
ATOM 822 C CA . LEU A 1 101 ? -12.041 -5.444 1.826 1.00 96.44 101 LEU A CA 1
ATOM 823 C C . LEU A 1 101 ? -12.119 -6.959 1.995 1.00 96.44 101 LEU A C 1
ATOM 825 O O . LEU A 1 101 ? -12.796 -7.635 1.222 1.00 96.44 101 LEU A O 1
ATOM 829 N N . VAL A 1 102 ? -11.433 -7.481 3.009 1.00 94.62 102 VAL A N 1
ATOM 830 C CA . VAL A 1 102 ? -11.442 -8.903 3.357 1.00 94.62 102 VAL A CA 1
ATOM 831 C C . VAL A 1 102 ? -12.244 -9.084 4.638 1.00 94.62 102 VAL A C 1
ATOM 833 O O . VAL A 1 102 ? -11.860 -8.585 5.696 1.00 94.62 102 VAL A O 1
ATOM 836 N N . VAL A 1 103 ? -13.361 -9.800 4.531 1.00 92.12 103 VAL A N 1
ATOM 837 C CA . VAL A 1 103 ? -14.249 -10.110 5.653 1.00 92.12 103 VAL A CA 1
ATOM 838 C C . VAL A 1 103 ? -14.055 -11.571 6.033 1.00 92.12 103 VAL A C 1
ATOM 840 O O . VAL A 1 103 ? -14.103 -12.451 5.177 1.00 92.12 103 VAL A O 1
ATOM 843 N N . THR A 1 104 ? -13.828 -11.821 7.317 1.00 88.06 104 THR A N 1
ATOM 844 C CA . THR A 1 104 ? -13.821 -13.164 7.899 1.00 88.06 104 THR A CA 1
ATOM 845 C C . THR A 1 104 ? -15.104 -13.354 8.687 1.00 88.06 104 THR A C 1
ATOM 847 O O . THR A 1 104 ? -15.487 -12.464 9.449 1.00 88.06 104 THR A O 1
ATOM 850 N N . GLU A 1 105 ? -15.754 -14.503 8.532 1.00 82.00 105 GLU A N 1
ATOM 851 C CA . GLU A 1 105 ? -16.869 -14.853 9.405 1.00 82.00 105 GLU A CA 1
ATOM 852 C C . GLU A 1 105 ? -16.363 -14.994 10.847 1.00 82.00 105 GLU A C 1
ATOM 854 O O . GLU A 1 105 ? -15.287 -15.564 11.069 1.00 82.00 105 GLU A O 1
ATOM 859 N N . PRO A 1 106 ? -17.093 -14.455 11.835 1.00 71.19 106 PRO A N 1
ATOM 860 C CA . PRO A 1 106 ? -16.770 -14.707 13.225 1.00 71.19 106 PRO A CA 1
ATOM 861 C C . PRO A 1 106 ? -16.932 -16.206 13.482 1.00 71.19 106 PRO A C 1
ATOM 863 O O . PRO A 1 106 ? -18.027 -16.753 13.331 1.00 71.19 106 PRO A O 1
ATOM 866 N N . GLN A 1 107 ? -15.842 -16.876 13.870 1.00 65.31 107 GLN A N 1
ATOM 867 C CA . GLN A 1 107 ? -15.953 -18.216 14.436 1.00 65.31 107 GLN A CA 1
ATOM 868 C C . GLN A 1 107 ? -16.899 -18.112 15.628 1.00 65.31 107 GLN A C 1
ATOM 870 O O . GLN A 1 107 ? -16.703 -17.280 16.514 1.00 65.31 107 GLN A O 1
ATOM 875 N N . THR A 1 108 ? -17.994 -18.864 15.575 1.00 52.97 108 THR A N 1
ATOM 876 C CA . THR A 1 108 ? -19.082 -18.775 16.543 1.00 52.97 108 THR A CA 1
ATOM 877 C C . THR A 1 108 ? -18.672 -19.466 17.838 1.00 52.97 108 THR A C 1
ATOM 879 O O . THR A 1 108 ? -19.203 -20.513 18.173 1.00 52.97 108 THR A O 1
ATOM 882 N N . ASP A 1 109 ? -17.758 -18.849 18.578 1.00 54.25 109 ASP A N 1
ATOM 883 C CA . ASP A 1 109 ? -17.766 -18.917 20.030 1.00 54.25 109 ASP A CA 1
ATOM 884 C C . ASP A 1 109 ? -18.310 -17.571 20.504 1.00 54.25 109 ASP A C 1
ATOM 886 O O . ASP A 1 109 ? -17.665 -16.530 20.410 1.00 54.25 109 ASP A O 1
ATOM 890 N N . SER A 1 110 ? -19.586 -17.602 20.880 1.00 54.47 110 SER A N 1
ATOM 891 C CA . SER A 1 110 ? -20.413 -16.510 21.391 1.00 54.47 110 SER A CA 1
ATOM 892 C C . SER A 1 110 ? -19.654 -15.335 22.026 1.00 54.47 110 SER A C 1
ATOM 894 O O . SER A 1 110 ? -19.427 -15.308 23.229 1.00 54.47 110 SER A O 1
ATOM 896 N N . SER A 1 111 ? -19.393 -14.291 21.244 1.00 52.41 111 SER A N 1
ATOM 897 C CA . SER A 1 111 ? -19.472 -12.903 21.703 1.00 52.41 111 SER A CA 1
ATOM 898 C C . SE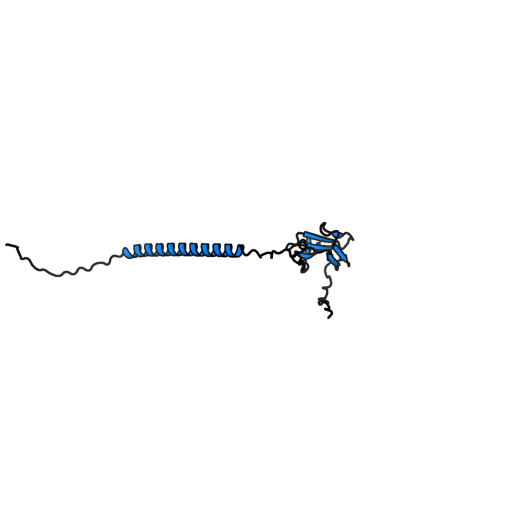R A 1 111 ? -19.477 -11.997 20.481 1.00 52.41 111 SER A C 1
ATOM 900 O O . SER A 1 111 ? -18.455 -11.800 19.824 1.00 52.41 111 SER A O 1
ATOM 902 N N . VAL A 1 112 ? -20.653 -11.464 20.163 1.00 57.75 112 VAL A N 1
ATOM 903 C CA . VAL A 1 112 ? -20.821 -10.341 19.238 1.00 57.75 112 VAL A CA 1
ATOM 904 C C . VAL A 1 112 ? -19.813 -9.253 19.632 1.00 57.75 112 VAL A C 1
ATOM 906 O O . VAL A 1 112 ? -19.854 -8.819 20.786 1.00 57.75 112 VAL A O 1
ATOM 909 N N . PRO A 1 113 ? -18.914 -8.790 18.741 1.00 51.97 113 PRO A N 1
ATOM 910 C CA . PRO A 1 113 ? -18.115 -7.617 19.035 1.00 51.97 113 PRO A CA 1
ATOM 911 C C . PRO A 1 113 ? -19.076 -6.433 19.006 1.00 51.97 113 PRO A C 1
ATOM 913 O O . PRO A 1 113 ? -19.477 -5.940 17.951 1.00 51.97 113 PRO A O 1
ATOM 916 N N . GLN A 1 114 ? -19.523 -6.043 20.193 1.00 43.22 114 GLN A N 1
ATOM 917 C CA . GLN A 1 114 ? -20.292 -4.838 20.416 1.00 43.22 114 GLN A CA 1
ATOM 918 C C . GLN A 1 114 ? -19.451 -3.679 19.878 1.00 43.22 114 GLN A C 1
ATOM 920 O O . GLN A 1 114 ? -18.368 -3.409 20.390 1.00 43.22 114 GLN A O 1
ATOM 925 N N . CYS A 1 115 ? -19.904 -3.035 18.799 1.00 52.34 115 CYS A N 1
ATOM 926 C CA . CYS A 1 115 ? -19.298 -1.790 18.348 1.00 52.34 115 CYS A CA 1
ATOM 927 C C . CYS A 1 115 ? -19.269 -0.842 19.551 1.00 52.34 115 CYS A C 1
ATOM 929 O O . CYS A 1 115 ? -20.318 -0.611 20.152 1.00 52.34 115 CYS A O 1
ATOM 931 N N . ASP A 1 116 ? -18.082 -0.357 19.923 1.00 52.59 116 ASP A N 1
ATOM 932 C CA . ASP A 1 116 ? -17.850 0.456 21.117 1.00 52.59 116 ASP A CA 1
ATOM 933 C C . ASP A 1 116 ? -18.771 1.684 21.156 1.00 52.59 116 ASP A C 1
ATOM 935 O O . ASP A 1 116 ? -18.474 2.769 20.657 1.00 52.59 116 ASP A O 1
ATOM 939 N N . GLN A 1 117 ? -19.911 1.508 21.817 1.00 56.53 117 GLN A N 1
ATOM 940 C CA . GLN A 1 117 ? -20.896 2.537 22.123 1.00 56.53 117 GLN A CA 1
ATOM 941 C C . GLN A 1 117 ? -20.498 3.316 23.392 1.00 56.53 117 GLN A C 1
ATOM 943 O O . GLN A 1 117 ? -21.331 3.942 24.039 1.00 56.53 117 GLN A O 1
ATOM 948 N N . SER A 1 118 ? -19.222 3.281 23.789 1.00 59.41 118 SER A N 1
ATOM 949 C CA . SER A 1 118 ? -18.699 4.027 24.940 1.00 59.41 118 SER A CA 1
ATOM 950 C C . SER A 1 118 ? -18.323 5.469 24.563 1.00 59.41 118 SER A C 1
ATOM 952 O O . SER A 1 118 ? -18.601 6.399 25.323 1.00 59.41 118 SER A O 1
ATOM 954 N N . ASN A 1 119 ? -17.800 5.688 23.351 1.00 62.12 119 ASN A N 1
ATOM 955 C CA . ASN A 1 119 ? -17.315 7.002 22.911 1.00 62.12 119 ASN A CA 1
ATOM 956 C C . ASN A 1 119 ? -18.441 8.026 22.700 1.00 62.12 119 ASN A C 1
ATOM 958 O O . ASN A 1 119 ? -18.283 9.196 23.046 1.00 62.12 119 ASN A O 1
ATOM 962 N N . ASN A 1 120 ? -19.606 7.599 22.204 1.00 67.12 120 ASN A N 1
ATOM 963 C CA . ASN A 1 120 ? -20.739 8.504 21.976 1.00 67.12 120 ASN A CA 1
ATOM 964 C C . ASN A 1 120 ? -21.318 9.044 23.292 1.00 67.12 120 ASN A C 1
ATOM 966 O O . ASN A 1 120 ? -21.678 10.216 23.369 1.00 67.12 120 ASN A O 1
ATOM 970 N N . ASN A 1 121 ? -21.339 8.225 24.348 1.00 74.50 121 ASN A N 1
ATOM 971 C CA . ASN A 1 121 ? -21.789 8.653 25.672 1.00 74.50 121 ASN A CA 1
ATOM 972 C C . ASN A 1 121 ? -20.825 9.674 26.286 1.00 74.50 121 ASN A C 1
ATOM 974 O O . ASN A 1 121 ? -21.268 10.668 26.856 1.00 74.50 121 ASN A O 1
ATOM 978 N N . LEU A 1 122 ? -19.514 9.480 26.116 1.00 80.06 122 LEU A N 1
ATOM 979 C CA . LEU A 1 122 ? -18.507 10.411 26.625 1.00 80.06 122 LEU A CA 1
ATOM 980 C C . LEU A 1 122 ? -18.550 11.765 25.896 1.00 80.06 122 LEU A C 1
ATOM 982 O O . LEU A 1 122 ? -18.486 12.811 26.541 1.00 80.06 122 LEU A O 1
ATOM 986 N N . ILE A 1 123 ? -18.732 11.758 24.571 1.00 84.62 123 ILE A N 1
ATOM 987 C CA . ILE A 1 123 ? -18.901 12.985 23.776 1.00 84.62 123 ILE A CA 1
ATOM 988 C C . ILE A 1 123 ? -20.179 13.725 24.190 1.00 84.62 123 ILE A C 1
ATOM 990 O O . ILE A 1 123 ? -20.134 14.934 24.406 1.00 84.62 123 ILE A O 1
ATOM 994 N N . LEU A 1 124 ? -21.304 13.022 24.359 1.00 84.69 124 LEU A N 1
ATOM 995 C CA . LEU A 1 124 ? -22.556 13.635 24.813 1.00 84.69 124 LEU A CA 1
ATOM 996 C C . LEU A 1 124 ? -22.416 14.253 26.209 1.00 84.69 124 LEU A C 1
ATOM 998 O O . LEU A 1 124 ? -22.844 15.387 26.416 1.00 84.69 124 LEU A O 1
ATOM 1002 N N . VAL A 1 125 ? -21.764 13.559 27.144 1.00 88.12 125 VAL A N 1
ATOM 1003 C CA . VAL A 1 125 ? -21.500 14.086 28.491 1.00 88.12 125 VAL A CA 1
ATOM 1004 C C . VAL A 1 125 ? -20.618 15.337 28.430 1.00 88.12 125 VAL A C 1
ATOM 1006 O O . VAL A 1 125 ? -20.940 16.333 29.076 1.00 88.12 125 VAL A O 1
ATOM 1009 N N . LEU A 1 126 ? -19.562 15.345 27.610 1.00 89.19 126 LEU A N 1
ATOM 1010 C CA . LEU A 1 126 ? -18.712 16.526 27.419 1.00 89.19 126 LEU A CA 1
ATOM 1011 C C . LEU A 1 126 ? -19.483 17.716 26.833 1.00 89.19 126 LEU A C 1
ATOM 1013 O O . LEU A 1 126 ? -19.333 18.838 27.317 1.00 89.19 126 LEU A O 1
ATOM 1017 N N . VAL A 1 127 ? -20.330 17.479 25.828 1.00 92.50 127 VAL A N 1
ATOM 1018 C CA . VAL A 1 127 ? -21.163 18.524 25.211 1.00 92.50 127 VAL A CA 1
ATOM 1019 C C . VAL A 1 127 ? -22.152 19.103 26.224 1.00 92.50 127 VAL A C 1
ATOM 1021 O O . VAL A 1 127 ? -22.290 20.322 26.314 1.00 92.50 127 VAL A O 1
ATOM 1024 N N . VAL A 1 128 ? -22.801 18.252 27.025 1.00 94.06 128 VAL A N 1
ATOM 1025 C CA . VAL A 1 128 ? -23.754 18.681 28.060 1.00 94.06 128 VAL A CA 1
ATOM 1026 C C . VAL A 1 128 ? -23.062 19.511 29.143 1.00 94.06 128 VAL A C 1
ATOM 1028 O O . VAL A 1 128 ? -23.556 20.583 29.494 1.00 94.06 128 VAL A O 1
ATOM 1031 N N . ILE A 1 129 ? -21.901 19.067 29.634 1.00 93.38 129 ILE A N 1
ATOM 1032 C CA . ILE A 1 129 ? -21.113 19.819 30.622 1.00 93.38 129 ILE A CA 1
ATOM 1033 C C . ILE A 1 129 ? -20.680 21.169 30.035 1.00 93.38 129 ILE A C 1
ATOM 1035 O O . ILE A 1 129 ? -20.856 22.203 30.680 1.00 93.38 129 ILE A O 1
ATOM 1039 N N . GLY A 1 130 ? -20.171 21.182 28.799 1.00 95.56 130 GLY A N 1
ATOM 1040 C CA . GLY A 1 130 ? -19.760 22.406 28.112 1.00 95.56 130 GLY A CA 1
ATOM 1041 C C . GLY A 1 130 ? -20.903 23.412 27.962 1.00 95.56 130 GLY A C 1
ATOM 1042 O O . GLY A 1 130 ? -20.736 24.590 28.281 1.00 95.56 130 GLY A O 1
ATOM 1043 N N . ALA A 1 131 ? -22.087 22.949 27.553 1.00 94.94 131 ALA A N 1
ATOM 1044 C CA . ALA A 1 131 ? -23.275 23.788 27.430 1.00 94.94 131 ALA A CA 1
ATOM 1045 C C . ALA A 1 131 ? -23.730 24.355 28.786 1.00 94.94 131 ALA A C 1
ATOM 1047 O O . ALA A 1 131 ? -24.026 25.547 28.885 1.00 94.94 131 ALA A O 1
ATOM 1048 N N . ALA A 1 132 ? -23.737 23.536 29.843 1.00 95.44 132 ALA A N 1
ATOM 1049 C CA . ALA A 1 132 ? -24.123 23.971 31.184 1.00 95.44 132 ALA A CA 1
ATOM 1050 C C . ALA A 1 132 ? -23.177 25.051 31.739 1.00 95.44 132 ALA A C 1
ATOM 1052 O O . ALA A 1 132 ? -23.635 26.065 32.272 1.00 95.44 132 ALA A O 1
ATOM 1053 N N . VAL A 1 133 ? -21.864 24.875 31.561 1.00 96.44 133 VAL A N 1
ATOM 1054 C CA . VAL A 1 133 ? -20.853 25.860 31.979 1.00 96.44 133 VAL A CA 1
ATOM 1055 C C . VAL A 1 133 ? -21.008 27.163 31.196 1.00 96.44 133 VAL A C 1
ATOM 1057 O O . VAL A 1 133 ? -21.019 28.238 31.797 1.00 96.44 133 VAL A O 1
ATOM 1060 N N . LEU A 1 134 ? -21.187 27.085 29.874 1.00 96.56 134 LEU A N 1
ATOM 1061 C CA . LEU A 1 134 ? -21.367 28.263 29.026 1.00 96.56 134 LEU A CA 1
ATOM 1062 C C . LEU A 1 134 ? -22.607 29.070 29.440 1.00 96.56 134 LEU A C 1
ATOM 1064 O O . LEU A 1 134 ? -22.528 30.288 29.600 1.00 96.56 134 LEU A O 1
ATOM 1068 N N . LEU A 1 135 ? -23.735 28.394 29.676 1.00 95.81 135 LEU A N 1
ATOM 1069 C CA . LEU A 1 135 ? -24.964 29.032 30.150 1.00 95.81 135 LEU A CA 1
ATOM 1070 C C . LEU A 1 135 ? -24.775 29.677 31.527 1.00 95.81 135 LEU A C 1
ATOM 1072 O O . LEU A 1 135 ? -25.204 30.813 31.728 1.00 95.81 135 LEU A O 1
ATOM 1076 N N . GLY A 1 136 ? -24.085 29.003 32.452 1.00 95.44 136 GLY A N 1
ATOM 1077 C CA . GLY A 1 136 ? -23.755 29.560 33.765 1.00 95.44 136 GLY A CA 1
ATOM 1078 C C . GLY A 1 136 ? -22.935 30.848 33.666 1.00 95.44 136 GLY A C 1
ATOM 1079 O O . GLY A 1 136 ? -23.262 31.845 34.311 1.00 95.44 136 GLY A O 1
ATOM 1080 N N . ILE A 1 137 ? -21.919 30.867 32.799 1.00 95.75 137 ILE A N 1
ATOM 1081 C CA . ILE A 1 137 ? -21.088 32.049 32.540 1.00 95.75 137 ILE A CA 1
ATOM 1082 C C . ILE A 1 137 ? -21.937 33.200 31.982 1.00 95.75 137 ILE A C 1
ATOM 1084 O O . ILE A 1 137 ? -21.855 34.324 32.484 1.00 95.75 137 ILE A O 1
ATOM 1088 N N . ILE A 1 138 ? -22.791 32.928 30.990 1.00 95.94 138 ILE A N 1
ATOM 1089 C CA . ILE A 1 138 ? -23.682 33.933 30.389 1.00 95.94 138 ILE A CA 1
ATOM 1090 C C . ILE A 1 138 ? -24.619 34.527 31.449 1.00 95.94 138 ILE A C 1
ATOM 1092 O O . ILE A 1 138 ? -24.732 35.749 31.549 1.00 95.94 138 ILE A O 1
ATOM 1096 N N . ILE A 1 139 ? -25.246 33.694 32.285 1.00 94.94 139 ILE A N 1
ATOM 1097 C CA . ILE A 1 139 ? -26.145 34.151 33.356 1.00 94.94 139 ILE A CA 1
ATOM 1098 C C . ILE A 1 139 ? -25.390 35.025 34.367 1.00 94.94 139 ILE A C 1
ATOM 1100 O O . ILE A 1 139 ? -25.879 36.096 34.734 1.00 94.94 139 ILE A O 1
ATOM 1104 N N . CYS A 1 140 ? -24.182 34.628 34.775 1.00 94.44 140 CYS A N 1
ATOM 1105 C CA . CYS A 1 140 ? -23.335 35.426 35.664 1.00 94.44 140 CYS A CA 1
ATOM 1106 C C . CYS A 1 140 ? -23.027 36.812 35.079 1.00 94.44 140 CYS A C 1
ATOM 1108 O O . CYS A 1 140 ? -23.169 37.820 35.779 1.00 94.44 140 CYS A O 1
ATOM 1110 N N . PHE A 1 141 ? -22.669 36.887 33.793 1.00 94.25 141 PHE A N 1
ATOM 1111 C CA . PHE A 1 141 ? -22.443 38.161 33.109 1.00 94.25 141 PHE A CA 1
ATOM 1112 C C . PHE A 1 141 ? -23.707 39.019 33.053 1.00 94.25 141 PHE A C 1
ATOM 1114 O O . PHE A 1 141 ? -23.646 40.208 33.373 1.00 94.25 141 PHE A O 1
ATOM 1121 N N . LEU A 1 142 ? -24.860 38.433 32.718 1.00 93.38 142 LEU A N 1
ATOM 1122 C CA . LEU A 1 142 ? -26.136 39.149 32.698 1.00 93.38 142 LEU A CA 1
ATOM 1123 C C . LEU A 1 142 ? -26.461 39.732 34.078 1.00 93.38 142 LEU A C 1
ATOM 1125 O O . LEU A 1 142 ? -26.736 40.927 34.187 1.00 93.38 142 LEU A O 1
ATOM 1129 N N . VAL A 1 143 ? -26.362 38.937 35.148 1.00 93.00 143 VAL A N 1
ATOM 1130 C CA . VAL A 1 143 ? -26.593 39.406 36.526 1.00 93.00 143 VAL A CA 1
ATOM 1131 C C . VAL A 1 143 ? -25.636 40.541 36.890 1.00 93.00 143 VAL A C 1
ATOM 1133 O O . VAL A 1 143 ? -26.065 41.543 37.470 1.00 93.00 143 VAL A O 1
ATOM 1136 N N . TRP A 1 144 ? -24.356 40.436 36.527 1.00 92.50 144 TRP A N 1
ATOM 1137 C CA . TRP A 1 144 ? -23.382 41.495 36.785 1.00 92.50 144 TRP A CA 1
ATOM 1138 C C . TRP A 1 144 ? -23.746 42.795 36.053 1.00 92.50 144 TRP A C 1
ATOM 1140 O O . TRP A 1 144 ? -23.793 43.862 36.675 1.00 92.50 144 TRP A O 1
ATOM 1150 N N . ILE A 1 145 ? -24.096 42.710 34.767 1.00 88.31 145 ILE A N 1
ATOM 1151 C CA . ILE A 1 145 ? -24.540 43.852 33.956 1.00 88.31 145 ILE A CA 1
ATOM 1152 C C . ILE A 1 145 ? -25.809 44.480 34.554 1.00 88.31 145 ILE A C 1
ATOM 1154 O O . ILE A 1 145 ? -25.878 45.702 34.718 1.00 88.31 145 ILE A O 1
ATOM 1158 N N . PHE A 1 146 ? -26.794 43.674 34.961 1.00 83.12 146 PHE A N 1
ATOM 1159 C CA . PHE A 1 146 ? -28.024 44.164 35.593 1.00 83.12 146 PHE A CA 1
ATOM 1160 C C . PHE A 1 146 ? -27.765 44.851 36.943 1.00 83.12 146 PHE A C 1
ATOM 1162 O O . PHE A 1 146 ? -28.360 45.890 37.235 1.00 83.12 146 PHE A O 1
ATOM 1169 N N . ARG A 1 147 ? -26.848 44.335 37.771 1.00 83.44 147 ARG A N 1
ATOM 1170 C CA . ARG A 1 147 ? -26.484 44.985 39.044 1.00 83.44 147 ARG A CA 1
ATOM 1171 C C . ARG A 1 147 ? -25.739 46.304 38.820 1.00 83.44 147 ARG A C 1
ATOM 1173 O O . ARG A 1 147 ? -26.062 47.298 39.471 1.00 83.44 147 ARG A O 1
ATOM 1180 N N . LYS A 1 148 ? -24.807 46.352 37.862 1.00 73.69 148 LYS A N 1
ATOM 1181 C CA . LYS A 1 148 ? -24.090 47.581 37.471 1.00 73.69 148 LYS A CA 1
ATOM 1182 C C . LYS A 1 148 ? -25.037 48.649 36.915 1.00 73.69 148 LYS A C 1
ATOM 1184 O O . LYS A 1 148 ? -24.955 49.807 37.315 1.00 73.69 148 LYS A O 1
ATOM 1189 N N . THR A 1 149 ? -25.978 48.274 36.052 1.00 66.88 149 THR A N 1
ATOM 1190 C CA . THR A 1 149 ? -26.950 49.215 35.464 1.00 66.88 149 THR A CA 1
ATOM 1191 C C . THR A 1 149 ? -27.970 49.737 36.480 1.00 66.88 149 THR A C 1
ATOM 1193 O O . THR A 1 149 ? -28.327 50.915 36.422 1.00 66.88 149 THR A O 1
ATOM 1196 N N . LYS A 1 150 ? -28.393 48.927 37.464 1.00 59.41 150 LYS A N 1
ATOM 1197 C CA . LYS A 1 150 ? -29.213 49.411 38.592 1.00 59.41 150 LYS A CA 1
ATOM 1198 C C . LYS A 1 150 ? -28.449 50.381 39.501 1.00 59.41 150 LYS A C 1
ATOM 1200 O O . LYS A 1 150 ? -29.017 51.397 39.895 1.00 59.41 150 LYS A O 1
ATOM 1205 N N . SER A 1 151 ? -27.167 50.123 39.774 1.00 55.88 151 SER A N 1
ATOM 1206 C CA . SER A 1 151 ? -26.303 51.048 40.525 1.00 55.88 151 SER A CA 1
ATOM 1207 C C . SER A 1 151 ? -26.170 52.411 39.824 1.00 55.88 151 SER A C 1
ATOM 1209 O O . SER A 1 151 ? -26.282 53.443 40.479 1.00 55.88 151 SER A O 1
ATOM 1211 N N . LEU A 1 152 ? -26.056 52.427 38.490 1.00 53.66 152 LEU A N 1
ATOM 1212 C CA . LEU A 1 152 ? -26.025 53.659 37.689 1.00 53.66 152 LEU A CA 1
ATOM 1213 C C . LEU A 1 152 ? -27.368 54.411 37.665 1.00 53.66 152 LEU A C 1
ATOM 1215 O O . LEU A 1 152 ? -27.380 55.640 37.712 1.00 53.66 152 LEU A O 1
ATOM 1219 N N . ARG A 1 153 ? -28.511 53.710 37.621 1.00 53.31 153 ARG A N 1
ATOM 1220 C CA . ARG A 1 153 ? -29.839 54.359 37.630 1.00 53.31 153 ARG A CA 1
ATOM 1221 C C . ARG A 1 153 ? -30.219 54.938 38.996 1.00 53.31 153 ARG A C 1
ATOM 1223 O O . ARG A 1 153 ? -30.880 55.970 39.037 1.00 53.31 153 ARG A O 1
ATOM 1230 N N . SER A 1 154 ? -2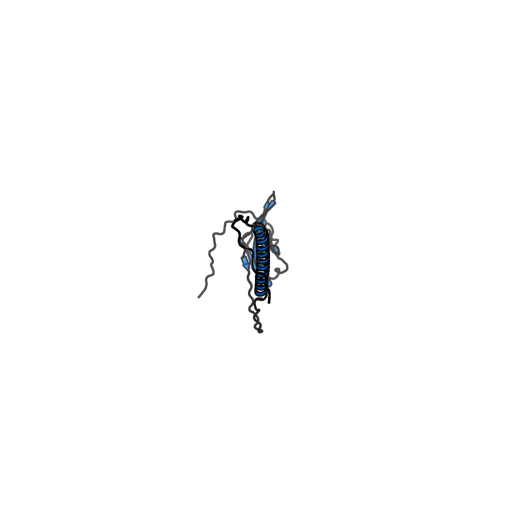9.773 54.332 40.098 1.00 52.44 154 SER A N 1
ATOM 1231 C CA . SER A 1 154 ? -30.072 54.826 41.451 1.00 52.44 154 SER A CA 1
ATOM 1232 C C . SER A 1 154 ? -29.347 56.135 41.813 1.00 52.44 154 SER A C 1
ATOM 1234 O O . SER A 1 154 ? -29.697 56.759 42.812 1.00 52.44 154 SER A O 1
ATOM 1236 N N . ALA A 1 155 ? -28.373 56.579 41.008 1.00 53.84 155 ALA A N 1
ATOM 1237 C CA . ALA A 1 155 ? -27.652 57.838 41.208 1.00 53.84 155 ALA A CA 1
ATOM 1238 C C . ALA A 1 155 ? -28.393 59.088 40.676 1.00 53.84 155 ALA A C 1
ATOM 1240 O O . ALA A 1 155 ? -27.954 60.208 40.928 1.00 53.84 155 ALA A O 1
ATOM 1241 N N . LYS A 1 156 ? -29.532 58.944 39.976 1.00 51.47 156 LYS A N 1
ATOM 1242 C CA . LYS A 1 156 ? -30.398 60.082 39.609 1.00 51.47 156 LYS A CA 1
ATOM 1243 C C . LYS A 1 156 ? -31.552 60.224 40.605 1.00 51.47 156 LYS A C 1
ATOM 1245 O O . LYS A 1 156 ? -32.605 59.616 40.447 1.00 51.47 156 LYS A O 1
ATOM 1250 N N . LYS A 1 157 ? -31.360 61.056 41.630 1.00 47.53 157 LYS A N 1
ATOM 1251 C CA . LYS A 1 157 ? -32.422 61.483 42.558 1.00 47.53 157 LYS A CA 1
ATOM 1252 C C . LYS A 1 157 ? -33.357 62.485 41.847 1.00 47.53 157 LYS A C 1
ATOM 1254 O O . LYS A 1 157 ? -32.840 63.409 41.218 1.00 47.53 157 LYS A O 1
ATOM 1259 N N . PRO A 1 158 ? -34.696 62.378 41.935 1.00 51.09 158 PRO A N 1
ATOM 1260 C CA . PRO A 1 158 ? -35.581 63.434 41.445 1.00 51.09 158 PRO A CA 1
ATOM 1261 C C . PRO A 1 158 ? -35.506 64.666 42.364 1.00 51.09 158 PRO A C 1
ATOM 1263 O O . PRO A 1 158 ? -35.545 64.554 43.592 1.00 51.09 158 PRO A O 1
ATOM 1266 N N . ARG A 1 159 ? -35.367 65.850 41.756 1.00 46.91 159 ARG A N 1
ATOM 1267 C CA . ARG A 1 159 ? -35.362 67.165 42.417 1.00 46.91 159 ARG A CA 1
ATOM 1268 C C . ARG A 1 159 ? -36.757 67.421 43.001 1.00 46.91 159 ARG A C 1
ATOM 1270 O O . ARG A 1 159 ? -37.717 67.516 42.244 1.00 46.91 159 ARG A O 1
ATOM 1277 N N . ARG A 1 160 ? -36.879 67.499 44.332 1.00 47.25 160 ARG A N 1
ATOM 1278 C CA . ARG A 1 160 ? -38.132 67.902 44.992 1.00 47.25 160 ARG A CA 1
ATOM 1279 C C . ARG A 1 160 ? -38.409 69.376 44.687 1.00 47.25 160 ARG A C 1
ATOM 1281 O O . ARG A 1 160 ? -37.547 70.222 44.913 1.00 47.25 160 ARG A O 1
ATOM 1288 N N . VAL A 1 161 ? -39.597 69.643 44.155 1.00 51.25 161 VAL A N 1
ATOM 1289 C CA . VAL A 1 161 ? -40.210 70.973 44.052 1.00 51.25 161 VAL A CA 1
ATOM 1290 C C . VAL A 1 161 ? -40.730 71.342 45.446 1.00 51.25 161 VAL A C 1
ATOM 1292 O O . VAL A 1 161 ? -41.309 70.489 46.115 1.00 51.25 161 VAL A O 1
ATOM 1295 N N . ALA A 1 162 ? -40.459 72.563 45.908 1.00 46.31 162 ALA A N 1
ATOM 1296 C CA . ALA A 1 162 ? -40.906 73.061 47.207 1.00 46.31 162 ALA A CA 1
ATOM 1297 C C . ALA A 1 162 ? -42.334 73.612 47.090 1.00 46.31 162 ALA A C 1
ATOM 1299 O O . ALA A 1 162 ? -42.558 74.563 46.344 1.00 46.31 162 ALA A O 1
ATOM 1300 N N . THR A 1 163 ? -43.281 73.014 47.809 1.00 48.22 163 THR A N 1
ATOM 1301 C CA . THR A 1 163 ? -44.623 73.566 48.033 1.00 48.22 163 THR A CA 1
ATOM 1302 C C . THR A 1 163 ? -44.624 74.268 49.390 1.00 48.22 163 THR A C 1
ATOM 1304 O O . THR A 1 163 ? -44.296 73.659 50.410 1.00 48.22 163 THR A O 1
ATOM 1307 N N . ASN A 1 164 ? -44.851 75.580 49.340 1.00 55.69 164 ASN A N 1
ATOM 1308 C CA . ASN A 1 164 ? -45.018 76.484 50.471 1.00 55.69 164 ASN A CA 1
ATOM 1309 C C . ASN A 1 164 ? -46.510 76.616 50.759 1.00 55.69 164 ASN A C 1
ATOM 1311 O O . ASN A 1 164 ? -47.215 77.235 49.962 1.00 55.69 164 ASN A O 1
ATOM 1315 N N . ASP A 1 165 ? -46.963 76.121 51.903 1.00 59.12 165 ASP A N 1
ATOM 1316 C CA . ASP A 1 165 ? -48.320 76.347 52.383 1.00 59.12 165 ASP A CA 1
ATOM 1317 C C . ASP A 1 165 ? -48.334 76.004 53.884 1.00 59.12 165 ASP A C 1
ATOM 1319 O O . ASP A 1 165 ? -48.182 74.849 54.259 1.00 59.12 165 ASP A O 1
ATOM 1323 N N . VAL A 1 166 ? -48.226 76.992 54.774 1.00 58.34 166 VAL A N 1
ATOM 1324 C CA . VAL A 1 166 ? -49.356 77.674 55.436 1.00 58.34 166 VAL A CA 1
ATOM 1325 C C . VAL A 1 166 ? -49.502 77.150 56.872 1.00 58.34 166 VAL A C 1
ATOM 1327 O O . VAL A 1 166 ? -49.422 75.957 57.138 1.00 58.34 166 VAL A O 1
ATOM 1330 N N . TYR A 1 167 ? -49.593 78.116 57.784 1.00 51.31 167 TYR A N 1
ATOM 1331 C CA . TYR A 1 167 ? -49.748 78.013 59.233 1.00 51.31 167 TYR A CA 1
ATOM 1332 C C . TYR A 1 167 ? -50.841 77.040 59.692 1.00 51.31 167 TYR A C 1
ATOM 1334 O O . TYR A 1 167 ? -51.748 76.721 58.938 1.00 51.31 167 TYR A O 1
ATOM 1342 N N . GLU A 1 168 ? -50.736 76.646 60.961 1.00 57.78 168 GLU A N 1
ATOM 1343 C CA . GLU A 1 168 ? -51.780 76.591 62.005 1.00 57.78 168 GLU A CA 1
ATOM 1344 C C . GLU A 1 168 ? -51.316 75.526 63.020 1.00 57.78 168 GLU A C 1
ATOM 1346 O O . GLU A 1 168 ? -50.810 74.473 62.649 1.00 57.78 168 GLU A O 1
ATOM 1351 N N . ASP A 1 169 ? -51.425 75.646 64.329 1.00 59.47 169 ASP A N 1
ATOM 1352 C CA . ASP A 1 169 ? -51.889 76.686 65.228 1.00 59.47 169 ASP A CA 1
ATOM 1353 C C . ASP A 1 169 ? -51.436 76.201 66.618 1.00 59.47 169 ASP A C 1
ATOM 1355 O O . ASP A 1 169 ? -51.323 74.997 66.883 1.00 59.47 169 ASP A O 1
ATOM 1359 N N . MET A 1 170 ? -51.117 77.141 67.498 1.00 54.75 170 MET A N 1
ATOM 1360 C CA . MET A 1 170 ? -50.699 76.877 68.865 1.00 54.75 170 MET A CA 1
ATOM 1361 C C . MET A 1 170 ? -51.923 76.845 69.781 1.00 54.75 170 MET A C 1
ATOM 1363 O O . MET A 1 170 ? -52.501 77.899 70.024 1.00 54.75 170 MET A O 1
ATOM 1367 N N . ARG A 1 171 ? -52.243 75.707 70.416 1.00 57.56 171 ARG A N 1
ATOM 1368 C CA . ARG A 1 171 ? -52.845 75.649 71.773 1.00 57.56 171 ARG A CA 1
ATOM 1369 C C . ARG A 1 171 ? -53.154 74.220 72.215 1.00 57.56 171 ARG A C 1
ATOM 1371 O O . ARG A 1 171 ? -53.651 73.419 71.438 1.00 57.56 171 ARG A O 1
ATOM 1378 N N . GLY A 1 172 ? -52.955 73.954 73.509 1.00 57.00 172 GLY A N 1
ATOM 1379 C CA . GLY A 1 172 ? -53.554 72.790 74.174 1.00 57.00 172 GLY A CA 1
ATOM 1380 C C . GLY A 1 172 ? -52.718 72.135 75.269 1.00 57.00 172 GLY A C 1
ATOM 1381 O O . GLY A 1 172 ? -52.417 70.952 75.190 1.00 57.00 172 GLY A O 1
ATOM 1382 N N . THR A 1 173 ? -52.348 72.898 76.294 1.00 54.34 173 THR A N 1
ATOM 1383 C CA . THR A 1 173 ? -51.808 72.418 77.576 1.00 54.34 173 THR A CA 1
ATOM 1384 C C . THR A 1 173 ? -52.658 71.311 78.209 1.00 54.34 173 THR A C 1
ATOM 1386 O O . THR A 1 173 ? -53.856 71.498 78.415 1.00 54.34 173 THR A O 1
ATOM 1389 N N . ILE A 1 174 ? -52.010 70.217 78.612 1.00 55.09 174 ILE A N 1
ATOM 1390 C CA . ILE A 1 174 ? -52.570 69.167 79.471 1.00 55.09 174 ILE A CA 1
ATOM 1391 C C . ILE A 1 174 ? -52.494 69.652 80.930 1.00 55.09 174 ILE A C 1
ATOM 1393 O O . ILE A 1 174 ? -51.405 69.903 81.446 1.00 55.09 174 ILE A O 1
ATOM 1397 N N . ARG A 1 175 ? -53.644 69.781 81.596 1.00 49.91 175 ARG A N 1
ATOM 1398 C CA . ARG A 1 175 ? -53.771 69.787 83.061 1.00 49.91 175 ARG A CA 1
ATOM 1399 C C . ARG A 1 175 ? -54.809 68.733 83.442 1.00 49.91 175 ARG A C 1
ATOM 1401 O O . ARG A 1 175 ? -55.850 68.659 82.791 1.00 49.91 175 ARG A O 1
ATOM 1408 N N . GLY A 1 176 ? -54.461 67.914 84.435 1.00 38.78 176 GLY A N 1
ATOM 1409 C CA . GLY A 1 176 ? -55.413 67.116 85.209 1.00 38.78 176 GLY A CA 1
ATOM 1410 C C . GLY A 1 176 ? -56.124 67.944 86.267 1.00 38.78 176 GLY A C 1
ATOM 1411 O O . GLY A 1 176 ? -55.886 69.175 86.313 1.00 38.78 176 GLY A O 1
#

Solvent-accessible surface area (backbone atoms only — not comparable to full-atom values): 11286 Å² total; per-residue (Å²): 139,82,83,81,78,82,70,77,77,64,80,75,73,71,82,86,65,87,57,45,30,44,30,38,22,35,41,93,80,51,77,38,72,46,36,37,37,40,60,93,47,91,61,68,48,60,30,80,97,35,56,95,35,52,48,73,47,80,51,80,92,59,60,50,78,46,73,51,88,79,43,64,86,64,42,40,35,38,32,48,39,36,32,26,82,48,99,89,51,75,46,76,48,71,52,95,51,48,76,46,82,51,85,76,82,79,74,88,70,93,66,82,81,72,74,80,73,59,60,62,54,54,51,50,51,51,53,52,52,50,52,52,52,51,50,50,53,52,52,51,51,51,54,50,51,52,52,53,52,50,59,62,57,70,71,66,73,82,83,81,80,87,85,88,79,80,90,87,81,93,85,82,85,90,75,135

Organism: Dissostichus mawsoni (NCBI:txid36200)

InterPro domains:
  IPR013783 Immunoglobulin-like fold [G3DSA:2.60.40.10] (4-117)
  IPR039090 T-cell antigen CD7 [PTHR15343] (18-173)

Sequence (176 aa):
MERDWRRRHHPVQTPTKKQDSLALKKGLYMKSDVFNRHGKSEKVTIAKDFQDRLQFNGLFPNMDILIKNVTSKDTDTYWCVYKKVEVSSPVTENGEGSILLVVTEPQTDSSVPQCDQSNNNLILVLVVIGAAVLLGIIICFLVWIFRKTKSLRSAKKPRRVATNDVYEDMRGTIRG

Mean predicted aligned error: 18.8 Å

pLDDT: mean 77.76, std 20.28, range [33.88, 97.81]

Foldseek 3Di:
DDDDPPDDPDPPPPPPDDFQKKWKAWAPVSPHTAKIDGQVDPDIDGDPVQVVFWDWDDHPPDIDIGGPPDDQVRFTKMWIWTWHQDPVGIDIDIDPIDTDGDDDDPPPPDDDPDPPPPVVVVVVVVVVVVVVVVVVVVVVVVVVVVVVVVVVVVPDDDDDDDDDDDDDDDDDDDDD

Secondary structure (DSSP, 8-state):
----------------S--SEEEEEESTT--EEEEEEETTS--EEE-GGGTTTEEEEEETTEEEEEE-S--GGG-EEEEEEEEEE-SS-EEEEE---EEE----PPPSSS------THHHHHHHHHHHHHHHHHHHHHHHHHHHHHHHHHHHHTT----PPPP-------------

Nearest PDB structures (foldseek):
  5dsc-assembly2_C  TM=7.652E-01  e=5.000E-03  Oryctolagus cuniculus
  5dsc-assembly4_H  TM=7.687E-01  e=5.889E-03  Oryctolagus cuniculus
  6dbe-assembly2_B  TM=8.231E-01  e=1.263E-02  Lama glama
  5dsc-assembly1_A  TM=7.662E-01  e=8.624E-03  Oryctolagus cuniculus
  4hf5-assembly1_L  TM=6.624E-01  e=8.988E-02  Homo sapiens